Protein AF-A0A931KLG7-F1 (afdb_monomer)

Secondary structure (DSSP, 8-state):
---SS-GGGSGGG---SSPPTT--EEE-TTSTTSEEEETTS-EEEPPEEE--TTSSS-EEEPPEEPPEEEEEEE-TTTSSEEEEEEE-EEETTEEE--BHHHHHIIIIIHHHH----TT-EEEETTS-TT---GGGEEEE-HHHHHHHHHHTT----HHHHS-HHHHHHHHHHHHHHHT--EEEE-TTS-EEEEESSHHHHHHHH---HHHHHHHHTTSSS-BTTBEEEETT-----------------------

Sequence (255 aa):
MKYPIKTEKIPCFNKSLKNLKGEKWREISGTEGYFLISNYGRVKAVSRYIERSNAQVGFWSKEKILSQYCSKNRNRYKKDYTFGMVVTYQFNKKKFRPMVRRLVYKEFIQPVTKERMSGKIVYNINGDGLDNYTSNLALTTKSELRKIELENDRYIPPAFKVDPAKNRKHLLKMNRKKRRKVKQYRLDGKLIKQFPSLIAASLKTGISPGNISACAYRILHQTKGFVWRFESDSYKGRINDRRRTRHNDPSQKVA

Structure (mmCIF, N/CA/C/O backbone):
data_AF-A0A931KLG7-F1
#
_entry.id   AF-A0A931KLG7-F1
#
loop_
_atom_site.group_PDB
_atom_site.id
_atom_site.type_symbol
_atom_site.label_atom_id
_atom_site.label_alt_id
_atom_site.label_comp_id
_atom_site.label_asym_id
_atom_site.label_entity_id
_atom_site.label_seq_id
_atom_site.pdbx_PDB_ins_code
_atom_site.Cartn_x
_atom_site.Cartn_y
_atom_site.Cartn_z
_atom_site.occupancy
_atom_site.B_iso_or_equiv
_atom_site.auth_seq_id
_atom_site.auth_comp_id
_atom_site.auth_asym_id
_atom_site.auth_atom_id
_atom_site.pdbx_PDB_model_num
ATOM 1 N N . MET A 1 1 ? -13.032 17.440 -4.929 1.00 38.72 1 MET A N 1
ATOM 2 C CA . MET A 1 1 ? -14.092 16.460 -5.254 1.00 38.72 1 MET A CA 1
ATOM 3 C C . MET A 1 1 ? -14.053 15.304 -4.269 1.00 38.72 1 MET A C 1
ATOM 5 O O . MET A 1 1 ? -13.034 14.623 -4.183 1.00 38.72 1 MET A O 1
ATOM 9 N N . LYS A 1 2 ? -15.121 15.172 -3.473 1.00 40.59 2 LYS A N 1
ATOM 10 C CA . LYS A 1 2 ? -15.352 14.074 -2.525 1.00 40.59 2 LYS A CA 1
ATOM 11 C C . LYS A 1 2 ? -15.678 12.791 -3.301 1.00 40.59 2 LYS A C 1
ATOM 13 O O . LYS A 1 2 ? -16.184 12.855 -4.416 1.00 40.59 2 LYS A O 1
ATOM 18 N N . TYR A 1 3 ? -15.348 11.648 -2.712 1.00 48.59 3 TYR A N 1
ATOM 19 C CA . TYR A 1 3 ? -15.766 10.329 -3.183 1.00 48.59 3 TYR A CA 1
ATOM 20 C C . TYR A 1 3 ? -17.301 10.294 -3.337 1.00 48.59 3 TYR A C 1
ATOM 22 O O . TYR A 1 3 ? -17.976 10.770 -2.423 1.00 48.59 3 TYR A O 1
ATOM 30 N N . PRO A 1 4 ? -17.869 9.763 -4.431 1.00 48.00 4 PRO A N 1
ATOM 31 C CA . PRO A 1 4 ? -19.305 9.854 -4.718 1.00 48.00 4 PRO A CA 1
ATOM 32 C C . PRO A 1 4 ? -20.183 8.862 -3.924 1.00 48.00 4 PRO A C 1
ATOM 34 O O . PRO A 1 4 ? -21.298 8.570 -4.338 1.00 48.00 4 PRO A O 1
ATOM 37 N N . ILE A 1 5 ? -19.723 8.343 -2.778 1.00 52.44 5 ILE A N 1
ATOM 38 C CA . ILE A 1 5 ? -20.532 7.463 -1.916 1.00 52.44 5 ILE A CA 1
ATOM 39 C C . ILE A 1 5 ? -20.983 8.235 -0.680 1.00 52.44 5 ILE A C 1
ATOM 41 O O . ILE A 1 5 ? -20.179 8.910 -0.033 1.00 52.44 5 ILE A O 1
ATOM 45 N N . LYS A 1 6 ? -22.275 8.101 -0.343 1.00 53.28 6 LYS A N 1
ATOM 46 C CA . LYS A 1 6 ? -22.860 8.581 0.914 1.00 53.28 6 LYS A CA 1
ATOM 47 C C . LYS A 1 6 ? -22.022 8.052 2.081 1.00 53.28 6 LYS A C 1
ATOM 49 O O . LYS A 1 6 ? -22.052 6.862 2.393 1.00 53.28 6 LYS A O 1
ATOM 54 N N . THR A 1 7 ? -21.270 8.943 2.723 1.00 57.72 7 THR A N 1
ATOM 55 C CA . THR A 1 7 ? -20.355 8.645 3.839 1.00 57.72 7 THR A CA 1
ATOM 56 C C . THR A 1 7 ? -21.044 7.943 5.011 1.00 57.72 7 THR A C 1
ATOM 58 O O . THR A 1 7 ? -20.385 7.289 5.808 1.00 57.72 7 THR A O 1
ATOM 61 N N . GLU A 1 8 ? -22.369 8.034 5.090 1.00 58.84 8 GLU A N 1
ATOM 62 C CA . GLU A 1 8 ? -23.217 7.416 6.111 1.00 58.84 8 GLU A CA 1
ATOM 63 C C . GLU A 1 8 ? -23.157 5.882 6.129 1.00 58.84 8 GLU A C 1
ATOM 65 O O . GLU A 1 8 ? -23.340 5.287 7.187 1.00 58.84 8 GLU A O 1
ATOM 70 N N . LYS A 1 9 ? -22.861 5.223 4.997 1.00 77.56 9 LYS A N 1
ATOM 71 C CA . LYS A 1 9 ? -22.832 3.749 4.930 1.00 77.56 9 LYS A CA 1
ATOM 72 C C . LYS A 1 9 ? -21.494 3.122 5.322 1.00 77.56 9 LYS A C 1
ATOM 74 O O . LYS A 1 9 ? -21.448 1.921 5.573 1.00 77.56 9 LYS A O 1
ATOM 79 N N . ILE A 1 10 ? -20.407 3.895 5.367 1.00 86.44 10 ILE A N 1
ATOM 80 C CA . ILE A 1 10 ? -19.073 3.347 5.639 1.00 86.44 10 ILE A CA 1
ATOM 81 C C . ILE A 1 10 ? -18.787 3.492 7.144 1.00 86.44 10 ILE A C 1
ATOM 83 O O . ILE A 1 10 ? -18.631 4.622 7.623 1.00 86.44 10 ILE A O 1
ATOM 87 N N . PRO A 1 11 ? -18.661 2.382 7.902 1.00 91.00 11 PRO A N 1
ATOM 88 C CA . PRO A 1 11 ? -18.600 2.405 9.368 1.00 91.00 11 PRO A CA 1
ATOM 89 C C . PRO A 1 11 ? -17.545 3.347 9.948 1.00 91.00 11 PRO A C 1
ATOM 91 O O . PRO A 1 11 ? -17.756 3.971 10.986 1.00 91.00 11 PRO A O 1
ATOM 94 N N . CYS A 1 12 ? -16.407 3.499 9.270 1.00 88.06 12 CYS A N 1
ATOM 95 C CA . CYS A 1 12 ? -15.304 4.332 9.737 1.00 88.06 12 CYS A CA 1
ATOM 96 C C . CYS A 1 12 ? -15.610 5.827 9.858 1.00 88.06 12 CYS A C 1
ATOM 98 O O . CYS A 1 12 ? -14.881 6.542 10.558 1.00 88.06 12 CYS A O 1
ATOM 100 N N . PHE A 1 13 ? -16.644 6.322 9.177 1.00 90.81 13 PHE A N 1
ATOM 101 C CA . PHE A 1 13 ? -17.064 7.714 9.309 1.00 90.81 13 PHE A CA 1
ATOM 102 C C . PHE A 1 13 ? -17.946 7.945 10.538 1.00 90.81 13 PHE A C 1
ATOM 104 O O . PHE A 1 13 ? -17.971 9.064 11.044 1.00 90.81 13 PHE A O 1
ATOM 111 N N . ASN A 1 14 ? -18.561 6.900 11.102 1.00 92.94 14 ASN A N 1
ATOM 112 C CA . ASN A 1 14 ? -19.263 6.994 12.377 1.00 92.94 14 ASN A CA 1
ATOM 113 C C . ASN A 1 14 ? -18.259 7.142 13.539 1.00 92.94 14 ASN A C 1
ATOM 115 O O . ASN A 1 14 ? -17.486 6.224 13.841 1.00 92.94 14 ASN A O 1
ATOM 119 N N . LYS A 1 15 ? -18.278 8.303 14.208 1.00 94.38 15 LYS A N 1
ATOM 120 C CA . LYS A 1 15 ? -17.391 8.635 15.340 1.00 94.38 15 LYS A CA 1
ATOM 121 C C . LYS A 1 15 ? -17.970 8.338 16.725 1.00 94.38 15 LYS A C 1
ATOM 123 O O . LYS A 1 15 ? -17.260 8.534 17.707 1.00 94.38 15 LYS A O 1
ATOM 128 N N . SER A 1 16 ? -19.202 7.836 16.813 1.00 95.25 16 SER A N 1
ATOM 129 C CA . SER A 1 16 ? -19.828 7.457 18.085 1.00 95.25 16 SER A CA 1
ATOM 130 C C . SER A 1 16 ? -19.054 6.338 18.777 1.00 95.25 16 SER A C 1
ATOM 132 O O . SER A 1 16 ? -18.644 5.384 18.131 1.00 95.25 16 SER A O 1
ATOM 134 N N . LEU A 1 17 ? -18.883 6.390 20.095 1.00 96.00 17 LEU A N 1
ATOM 135 C CA . LEU A 1 17 ? -18.279 5.273 20.834 1.00 96.00 17 LEU A CA 1
ATOM 136 C C . LEU A 1 17 ? -19.211 4.056 20.945 1.00 96.00 17 LEU A C 1
ATOM 138 O O . LEU A 1 17 ? -18.743 2.964 21.268 1.00 96.00 17 LEU A O 1
ATOM 142 N N . LYS A 1 18 ? -20.505 4.222 20.635 1.00 96.31 18 LYS A N 1
ATOM 143 C CA . LYS A 1 18 ? -21.478 3.129 20.627 1.00 96.31 18 LYS A CA 1
ATOM 144 C C . LYS A 1 18 ? -21.098 2.095 19.563 1.00 96.31 18 LYS A C 1
ATOM 146 O O . LYS A 1 18 ? -20.809 2.440 18.411 1.00 96.31 18 LYS A O 1
ATOM 151 N N . ASN A 1 19 ? -21.121 0.826 19.959 1.00 95.06 19 ASN A N 1
ATOM 152 C CA . ASN A 1 19 ? -20.906 -0.288 19.043 1.00 95.06 19 ASN A CA 1
ATOM 153 C C . ASN A 1 19 ? -22.062 -0.380 18.044 1.00 95.06 19 ASN A C 1
ATOM 155 O O . ASN A 1 19 ? -23.232 -0.219 18.407 1.00 95.06 19 ASN A O 1
ATOM 159 N N . LEU A 1 20 ? -21.730 -0.663 16.788 1.00 95.00 20 LEU A N 1
ATOM 160 C CA . LEU A 1 20 ? -22.724 -1.041 15.788 1.00 95.00 20 LEU A CA 1
ATOM 161 C C . LEU A 1 20 ? -23.219 -2.470 16.070 1.00 95.00 20 LEU A C 1
ATOM 163 O O . LEU A 1 20 ? -22.517 -3.278 16.681 1.00 95.00 20 LEU A O 1
ATOM 167 N N . LYS A 1 21 ? -24.438 -2.805 15.631 1.00 95.81 21 LYS A N 1
ATOM 168 C CA . LYS A 1 21 ? -24.985 -4.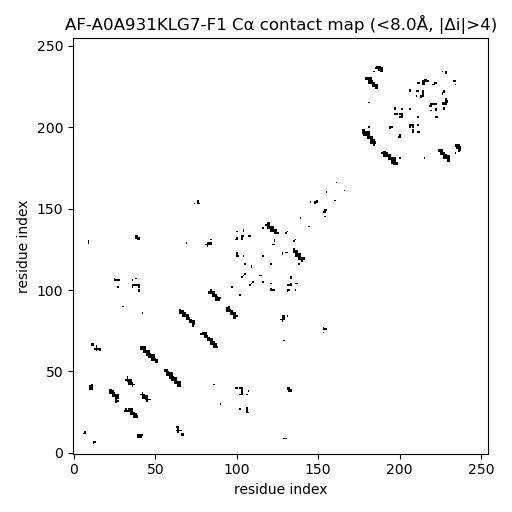161 15.800 1.00 95.81 21 LYS A CA 1
ATOM 169 C C . LYS A 1 21 ? -24.062 -5.171 15.105 1.00 95.81 21 LYS A C 1
ATOM 171 O O . LYS A 1 21 ? -23.815 -5.038 13.914 1.00 95.81 21 LYS A O 1
ATOM 176 N N . GLY A 1 22 ? -23.558 -6.160 15.848 1.00 95.69 22 GLY A N 1
ATOM 177 C CA . GLY A 1 22 ? -22.628 -7.176 15.331 1.00 95.69 22 GLY A CA 1
ATOM 178 C C . GLY A 1 22 ? -21.160 -6.734 15.226 1.00 95.69 22 GLY A C 1
ATOM 179 O O . GLY A 1 22 ? -20.321 -7.519 14.774 1.00 95.69 22 GLY A O 1
ATOM 180 N N . GLU A 1 23 ? -20.828 -5.513 15.655 1.00 97.25 23 GLU A N 1
ATOM 181 C CA . GLU A 1 23 ? -19.452 -5.024 15.686 1.00 97.25 23 GLU A CA 1
ATOM 182 C C . GLU A 1 23 ? -18.656 -5.682 16.818 1.00 97.25 23 GLU A C 1
ATOM 184 O O . GLU A 1 23 ? -19.069 -5.700 17.978 1.00 97.25 23 GLU A O 1
ATOM 189 N N . LYS A 1 24 ? -17.480 -6.201 16.472 1.00 98.06 24 LYS A N 1
ATOM 190 C CA . LYS A 1 24 ? -16.521 -6.827 17.383 1.00 98.06 24 LYS A CA 1
ATOM 191 C C . LYS A 1 24 ? -15.190 -6.101 17.275 1.00 98.06 24 LYS A C 1
ATOM 193 O O . LYS A 1 24 ? -14.769 -5.758 16.172 1.00 98.06 24 LYS A O 1
ATOM 198 N N . TRP A 1 25 ? -14.517 -5.917 18.405 1.00 98.44 25 TRP A N 1
ATOM 199 C CA . TRP A 1 25 ? -13.235 -5.218 18.504 1.00 98.44 25 TRP A CA 1
ATOM 200 C C . TRP A 1 25 ? -12.103 -6.188 18.834 1.00 98.44 25 TRP A C 1
ATOM 202 O O . TRP A 1 25 ? -12.295 -7.135 19.594 1.00 98.44 25 TRP A O 1
ATOM 212 N N . ARG A 1 26 ? -10.923 -5.938 18.265 1.00 98.38 26 ARG A N 1
ATOM 213 C CA . ARG A 1 26 ? -9.667 -6.623 18.592 1.00 98.38 26 ARG A CA 1
ATOM 214 C C . ARG A 1 26 ? -8.544 -5.612 18.734 1.00 98.38 26 ARG A C 1
ATOM 216 O O . ARG A 1 26 ? -8.588 -4.550 18.115 1.00 98.38 26 ARG A O 1
ATOM 223 N N . GLU A 1 27 ? -7.543 -5.949 19.533 1.00 98.19 27 GLU A N 1
ATOM 224 C CA . GLU A 1 27 ? -6.318 -5.163 19.620 1.00 98.19 27 GLU A CA 1
ATOM 225 C C . GLU A 1 27 ? -5.590 -5.137 18.273 1.00 98.19 27 GLU A C 1
ATOM 227 O O . GLU A 1 27 ? -5.517 -6.141 17.567 1.00 98.19 27 GLU A O 1
ATOM 232 N N . ILE A 1 28 ? -5.042 -3.977 17.911 1.00 98.31 28 ILE A N 1
ATOM 233 C CA . ILE A 1 28 ? -4.056 -3.891 16.839 1.00 98.31 28 ILE A CA 1
ATOM 234 C C . ILE A 1 28 ? -2.727 -4.396 17.400 1.00 98.31 28 ILE A C 1
ATOM 236 O O . ILE A 1 28 ? -2.097 -3.730 18.223 1.00 98.31 28 ILE A O 1
ATOM 240 N N . SER A 1 29 ? -2.289 -5.558 16.922 1.00 96.50 29 SER A N 1
ATOM 241 C CA . SER A 1 29 ? -1.096 -6.243 17.419 1.00 96.50 29 SER A CA 1
ATOM 242 C C . SER A 1 29 ? 0.136 -5.326 17.451 1.00 96.50 29 SER A C 1
ATOM 244 O O . SER A 1 29 ? 0.502 -4.734 16.426 1.00 96.50 29 SER A O 1
ATOM 246 N N . GLY A 1 30 ? 0.817 -5.283 18.600 1.00 95.25 30 GLY A N 1
ATOM 247 C CA . GLY A 1 30 ? 2.012 -4.463 18.824 1.00 95.25 30 GLY A CA 1
ATOM 248 C C . GLY A 1 30 ? 1.705 -3.025 19.243 1.00 95.25 30 GLY A C 1
ATOM 249 O O . GLY A 1 30 ? 2.503 -2.134 18.955 1.00 95.25 30 GLY A O 1
ATOM 250 N N . THR A 1 31 ? 0.538 -2.791 19.855 1.00 95.81 31 THR A N 1
ATOM 251 C CA . THR A 1 31 ? 0.148 -1.475 20.381 1.00 95.81 31 THR A CA 1
ATOM 252 C C . THR A 1 31 ? -0.224 -1.467 21.863 1.00 95.81 31 THR A C 1
ATOM 254 O O . THR A 1 31 ? -0.747 -0.458 22.330 1.00 95.81 31 THR A O 1
ATOM 257 N N . GLU A 1 32 ? 0.055 -2.554 22.591 1.00 94.94 32 GLU A N 1
ATOM 258 C CA . GLU A 1 32 ? -0.152 -2.667 24.047 1.00 94.94 32 GLU A CA 1
ATOM 259 C C . GLU A 1 32 ? -1.597 -2.332 24.466 1.00 94.94 32 GLU A C 1
ATOM 261 O O . GLU A 1 32 ? -1.847 -1.659 25.460 1.00 94.94 32 GLU A O 1
ATOM 266 N N . GLY A 1 33 ? -2.576 -2.733 23.653 1.00 95.38 33 GLY A N 1
ATOM 267 C CA . GLY A 1 33 ? -3.998 -2.479 23.900 1.00 95.38 33 GLY A CA 1
ATOM 268 C C . GLY A 1 33 ? -4.473 -1.049 23.609 1.00 95.38 33 GLY A C 1
ATOM 269 O O . GLY A 1 33 ? -5.676 -0.784 23.638 1.00 95.38 33 GLY A O 1
ATOM 270 N N . TYR A 1 34 ? -3.584 -0.109 23.269 1.00 96.75 34 TYR A N 1
ATOM 271 C CA . TYR A 1 34 ? -3.960 1.300 23.101 1.00 96.75 34 TYR A CA 1
ATOM 272 C C . TYR A 1 34 ? -4.768 1.601 21.842 1.00 96.75 34 TYR A C 1
ATOM 274 O O . TYR A 1 34 ? -5.442 2.638 21.773 1.00 96.75 34 TYR A O 1
ATOM 282 N N . PHE A 1 35 ? -4.700 0.727 20.839 1.00 98.31 35 PHE A N 1
ATOM 283 C CA . PHE A 1 35 ? -5.473 0.867 19.616 1.00 98.31 35 PHE A CA 1
ATOM 284 C C . PHE A 1 35 ? -6.205 -0.427 19.282 1.00 98.31 35 PHE A C 1
ATOM 286 O O . PHE A 1 35 ? -5.607 -1.497 19.206 1.00 98.31 35 PHE A O 1
ATOM 293 N N . LEU A 1 36 ? -7.506 -0.308 19.022 1.00 98.56 36 LEU A N 1
ATOM 294 C CA . LEU A 1 36 ? -8.363 -1.419 18.624 1.00 98.56 36 LEU A CA 1
ATOM 295 C C . LEU A 1 36 ? -8.848 -1.222 17.184 1.00 98.56 36 LEU A C 1
ATOM 297 O O . LEU A 1 36 ? -9.080 -0.094 16.741 1.00 98.56 36 LEU A O 1
ATOM 301 N N . ILE A 1 37 ? -9.041 -2.319 16.462 1.00 98.69 37 ILE A N 1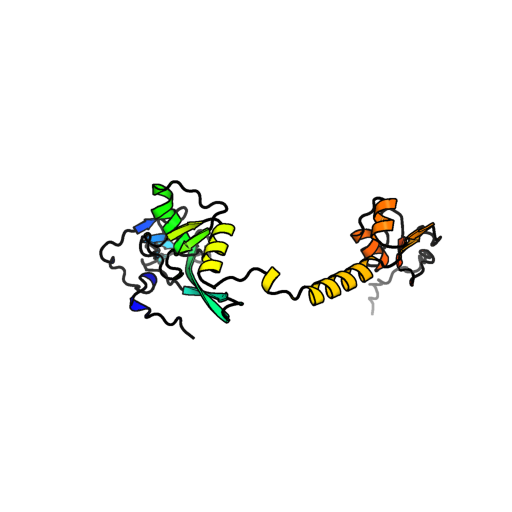
ATOM 302 C CA . ILE A 1 37 ? -9.668 -2.379 15.140 1.00 98.69 37 ILE A CA 1
ATOM 303 C C . ILE A 1 37 ? -10.950 -3.207 15.242 1.00 98.69 37 ILE A C 1
ATOM 305 O O . ILE A 1 37 ? -10.968 -4.254 15.892 1.00 98.69 37 ILE A O 1
ATOM 309 N N . SER A 1 38 ? -12.030 -2.749 14.613 1.00 98.50 38 SER A N 1
ATOM 310 C CA . SER A 1 38 ? -13.270 -3.516 14.525 1.00 98.50 38 SER A CA 1
ATOM 311 C C . SER A 1 38 ? -13.338 -4.367 13.261 1.00 98.50 38 SER A C 1
ATOM 313 O O . SER A 1 38 ? -12.720 -4.038 12.244 1.00 98.50 38 SER A O 1
ATOM 315 N N . ASN A 1 39 ? -14.138 -5.436 13.281 1.00 97.88 39 ASN A N 1
ATOM 316 C CA . ASN A 1 39 ? -14.419 -6.260 12.095 1.00 97.88 39 ASN A CA 1
ATOM 317 C C . ASN A 1 39 ? -15.098 -5.473 10.954 1.00 97.88 39 ASN A C 1
ATOM 319 O O . ASN A 1 39 ? -15.204 -5.974 9.836 1.00 97.88 39 ASN A O 1
ATOM 323 N N . TYR A 1 40 ? -15.559 -4.251 11.228 1.00 97.06 40 TYR A N 1
ATOM 324 C CA . TYR A 1 40 ? -16.167 -3.329 10.265 1.00 97.06 40 TYR A CA 1
ATOM 325 C C . TYR A 1 40 ? -15.185 -2.246 9.782 1.00 97.06 40 TYR A C 1
ATOM 327 O O . TYR A 1 40 ? -15.553 -1.348 9.024 1.00 97.06 40 TYR A O 1
ATOM 335 N N . GLY A 1 41 ? -13.924 -2.296 10.224 1.00 97.31 41 GLY A N 1
ATOM 336 C CA . GLY A 1 41 ? -12.888 -1.361 9.798 1.00 97.31 41 GLY A CA 1
ATOM 337 C C . GLY A 1 41 ? -12.904 -0.014 10.524 1.00 97.31 41 GLY A C 1
ATOM 338 O O . GLY A 1 41 ? -12.356 0.962 10.000 1.00 97.31 41 GLY A O 1
ATOM 339 N N . ARG A 1 42 ? -13.514 0.075 11.713 1.00 97.88 42 ARG A N 1
ATOM 340 C CA . ARG A 1 42 ? -13.390 1.243 12.600 1.00 97.88 42 ARG A CA 1
ATOM 341 C C . ARG A 1 42 ? -12.153 1.081 13.471 1.00 97.88 42 ARG A C 1
ATOM 343 O O . ARG A 1 42 ? -11.896 -0.003 13.978 1.00 97.88 42 ARG A O 1
ATOM 350 N N . VAL A 1 43 ? -11.389 2.152 13.659 1.00 98.44 43 VAL A N 1
ATOM 351 C CA . VAL A 1 43 ? -10.214 2.157 14.539 1.00 98.44 43 VAL A CA 1
ATOM 352 C C . VAL A 1 43 ? -10.486 3.036 15.746 1.00 98.44 43 VAL A C 1
ATOM 354 O O . VAL A 1 43 ? -10.902 4.185 15.607 1.00 98.44 43 VAL A O 1
ATOM 357 N N . LYS A 1 44 ? -10.219 2.507 16.932 1.00 98.38 44 LYS A N 1
ATOM 358 C CA . LYS A 1 44 ? -10.455 3.151 18.220 1.00 98.38 44 LYS A CA 1
ATOM 359 C C . LYS A 1 44 ? -9.125 3.362 18.930 1.00 98.38 44 LYS A C 1
ATOM 361 O O . LYS A 1 44 ? -8.298 2.459 18.967 1.00 98.38 44 LYS A O 1
ATOM 366 N N . ALA A 1 45 ? -8.923 4.553 19.477 1.00 97.94 45 ALA A N 1
ATOM 367 C CA . ALA A 1 45 ? -7.883 4.814 20.460 1.00 97.94 45 ALA A CA 1
ATOM 368 C C . ALA A 1 45 ? -8.507 4.716 21.848 1.00 97.94 45 ALA A C 1
ATOM 370 O O . ALA A 1 45 ? -9.468 5.435 22.129 1.00 97.94 45 ALA A O 1
ATOM 371 N N . VAL A 1 46 ? -7.959 3.841 22.684 1.00 97.44 46 VAL A N 1
ATOM 372 C CA . VAL A 1 46 ? -8.389 3.662 24.073 1.00 97.44 46 VAL A CA 1
ATOM 373 C C . VAL A 1 46 ? -7.818 4.793 24.931 1.00 97.44 46 VAL A C 1
ATOM 375 O O . VAL A 1 46 ? -6.780 5.382 24.591 1.00 97.44 46 VAL A O 1
ATOM 378 N N . SER A 1 47 ? -8.527 5.116 26.016 1.00 96.12 47 SER A N 1
ATOM 379 C CA . SER A 1 47 ? -8.030 6.029 27.044 1.00 96.12 47 SER A CA 1
ATOM 380 C C . SER A 1 47 ? -6.686 5.537 27.573 1.00 96.12 47 SER A C 1
ATOM 382 O O . SER A 1 47 ? -6.530 4.359 27.882 1.00 96.12 47 SER A O 1
ATOM 384 N N . ARG A 1 48 ? -5.704 6.432 27.633 1.00 93.44 48 ARG A N 1
ATOM 385 C CA . ARG A 1 48 ? -4.356 6.115 28.119 1.00 93.44 48 ARG A CA 1
ATOM 386 C C . ARG A 1 48 ? -3.626 7.355 28.582 1.00 93.44 48 ARG A C 1
ATOM 388 O O . ARG A 1 48 ? -3.894 8.449 28.065 1.00 93.44 48 ARG A O 1
ATOM 395 N N . TYR A 1 49 ? -2.667 7.153 29.472 1.00 91.12 49 TYR A N 1
ATOM 396 C CA . TYR A 1 49 ? -1.725 8.181 29.872 1.00 91.12 49 TYR A CA 1
ATOM 397 C C . TYR A 1 49 ? -0.734 8.471 28.739 1.00 91.12 49 TYR A C 1
ATOM 399 O O . TYR A 1 49 ? -0.213 7.562 28.094 1.00 91.12 49 TYR A O 1
ATOM 407 N N . ILE A 1 50 ? -0.515 9.751 28.455 1.00 88.94 50 ILE A N 1
ATOM 408 C CA . ILE A 1 50 ? 0.442 10.222 27.457 1.00 88.94 50 ILE A CA 1
ATOM 409 C C . ILE A 1 50 ? 1.450 11.116 28.161 1.00 88.94 50 ILE A C 1
ATOM 411 O O . ILE A 1 50 ? 1.119 12.226 28.586 1.00 88.94 50 ILE A O 1
ATOM 415 N N . GLU A 1 51 ? 2.687 10.640 28.225 1.00 87.75 51 GLU A N 1
ATOM 416 C CA . GLU A 1 51 ? 3.831 11.423 28.674 1.00 87.75 51 GLU A CA 1
ATOM 417 C C . GLU A 1 51 ? 4.124 12.570 27.702 1.00 87.75 51 GLU A C 1
ATOM 419 O O . GLU A 1 51 ? 4.015 12.439 26.476 1.00 87.75 51 GLU A O 1
ATOM 424 N N . ARG A 1 52 ? 4.526 13.714 28.252 1.00 84.19 52 ARG A N 1
ATOM 425 C CA . ARG A 1 52 ? 4.987 14.870 27.484 1.00 84.19 52 ARG A CA 1
ATOM 426 C C . ARG A 1 52 ? 6.480 15.018 27.716 1.00 84.19 52 ARG A C 1
ATOM 428 O O . ARG A 1 52 ? 6.911 15.089 28.855 1.00 84.19 52 ARG A O 1
ATOM 435 N N . SER A 1 53 ? 7.260 15.126 26.643 1.00 81.88 53 SER A N 1
ATOM 436 C CA . SER A 1 53 ? 8.720 15.273 26.749 1.00 81.88 53 SER A CA 1
ATOM 437 C C . SER A 1 53 ? 9.157 16.548 27.474 1.00 81.88 53 SER A C 1
ATOM 439 O O . SER A 1 53 ? 10.268 16.599 27.981 1.00 81.88 53 SER A O 1
ATOM 441 N N . ASN A 1 54 ? 8.294 17.567 27.504 1.00 83.50 54 ASN A N 1
ATOM 442 C CA . ASN A 1 54 ? 8.613 18.905 28.001 1.00 83.50 54 ASN A CA 1
ATOM 443 C C . ASN A 1 54 ? 7.705 19.322 29.174 1.00 83.50 54 ASN A C 1
ATOM 445 O O . ASN A 1 54 ? 7.528 20.514 29.404 1.00 83.50 54 ASN A O 1
ATOM 449 N N . ALA A 1 55 ? 7.053 18.379 29.863 1.00 84.69 55 ALA A N 1
ATOM 450 C CA . ALA A 1 55 ? 6.220 18.697 31.022 1.00 84.69 55 ALA A CA 1
ATOM 451 C C . ALA A 1 55 ? 6.461 17.701 32.157 1.00 84.69 55 ALA A C 1
ATOM 453 O O . ALA A 1 55 ? 6.695 16.522 31.910 1.00 84.69 55 ALA A O 1
ATOM 454 N N . GLN A 1 56 ? 6.350 18.188 33.394 1.00 85.44 56 GLN A N 1
ATOM 455 C CA . GLN A 1 56 ? 6.546 17.395 34.610 1.00 85.44 56 GLN A CA 1
ATOM 456 C C . GLN A 1 56 ? 5.494 16.288 34.772 1.00 85.44 56 GLN A C 1
ATOM 458 O O . GLN A 1 56 ? 5.755 15.271 35.405 1.00 85.44 56 GLN A O 1
ATOM 463 N N . VAL A 1 57 ? 4.315 16.472 34.169 1.00 89.00 57 VAL A N 1
ATOM 464 C CA . VAL A 1 57 ? 3.235 15.486 34.146 1.00 89.00 57 VAL A CA 1
ATOM 465 C C . VAL A 1 57 ? 2.680 15.313 32.730 1.00 89.00 57 VAL A C 1
ATOM 467 O O . VAL A 1 57 ? 2.565 16.260 31.945 1.00 89.00 57 VAL A O 1
ATOM 470 N N . GLY A 1 58 ? 2.332 14.074 32.398 1.00 90.88 58 GLY A N 1
ATOM 471 C CA . GLY A 1 58 ? 1.523 13.716 31.239 1.00 90.88 58 GLY A CA 1
ATOM 472 C C . GLY A 1 58 ? 0.029 13.978 31.454 1.00 90.88 58 GLY A C 1
ATOM 473 O O . GLY A 1 58 ? -0.388 14.636 32.404 1.00 90.88 58 GLY A O 1
ATOM 474 N N . PHE A 1 59 ? -0.803 13.464 30.551 1.00 92.06 59 PHE A N 1
ATOM 475 C CA . PHE A 1 59 ? -2.261 13.585 30.648 1.00 92.06 59 PHE A CA 1
ATOM 476 C C . PHE A 1 59 ? -2.968 12.313 30.186 1.00 92.06 59 PHE A C 1
ATOM 478 O O . PHE A 1 59 ? -2.470 11.589 29.323 1.00 92.06 59 PHE A O 1
ATOM 485 N N . TRP A 1 60 ? -4.170 12.074 30.707 1.00 94.25 60 TRP A N 1
ATOM 486 C CA . TRP A 1 60 ? -5.049 11.018 30.215 1.00 94.25 60 TRP A CA 1
ATOM 487 C C . TRP A 1 60 ? -5.768 11.472 28.947 1.00 94.25 60 TRP A C 1
ATOM 489 O O . TRP A 1 60 ? -6.503 12.461 28.925 1.00 94.25 60 TRP A O 1
ATOM 499 N N . SER A 1 61 ? -5.542 10.748 27.858 1.00 94.56 61 SER A N 1
ATOM 500 C CA . SER A 1 61 ? -6.292 10.940 26.622 1.00 94.56 61 SER A CA 1
ATOM 501 C C . SER A 1 61 ? -7.668 10.290 26.721 1.00 94.56 61 SER A C 1
ATOM 503 O O . SER A 1 61 ? -7.802 9.217 27.291 1.00 94.56 61 SER A O 1
ATOM 505 N N . LYS A 1 62 ? -8.694 10.921 26.142 1.00 95.94 62 LYS A N 1
ATOM 506 C CA . LYS A 1 62 ? -10.039 10.335 26.071 1.00 95.94 62 LYS A CA 1
ATOM 507 C C . LYS A 1 62 ? -10.111 9.263 24.985 1.00 95.94 62 LYS A C 1
ATOM 509 O O . LYS A 1 62 ? -9.506 9.414 23.917 1.00 95.94 62 LYS A O 1
ATOM 514 N N . GLU A 1 63 ? -10.908 8.228 25.242 1.00 97.44 63 GLU A N 1
ATOM 515 C CA . GLU A 1 63 ? -11.262 7.231 24.234 1.00 97.44 63 GLU A CA 1
ATOM 516 C C . GLU A 1 63 ? -11.958 7.902 23.043 1.00 97.44 63 GLU A C 1
ATOM 518 O O . GLU A 1 63 ? -12.798 8.790 23.209 1.00 97.44 63 GLU A O 1
ATOM 523 N N . LYS A 1 64 ? -11.596 7.499 21.821 1.00 97.44 64 LYS A N 1
ATOM 524 C CA . LYS A 1 64 ? -12.224 8.016 20.599 1.00 9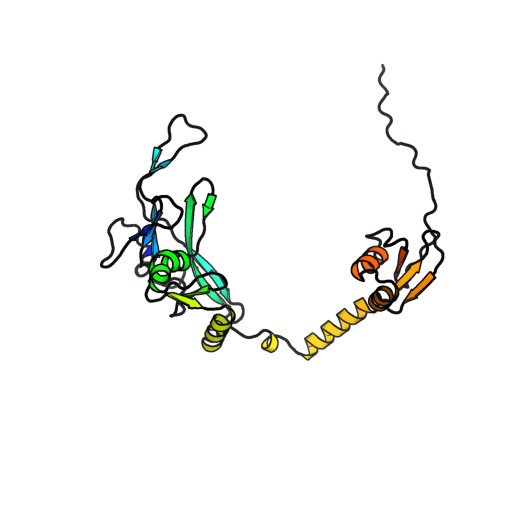7.44 64 LYS A CA 1
ATOM 525 C C . LYS A 1 64 ? -12.064 7.084 19.412 1.00 97.44 64 LYS A C 1
ATOM 527 O O . LYS A 1 64 ? -11.058 6.390 19.267 1.00 97.44 64 LYS A O 1
ATOM 532 N N . ILE A 1 65 ? -13.007 7.169 18.482 1.00 98.19 65 ILE A N 1
ATOM 533 C CA . ILE A 1 65 ? -12.860 6.589 17.147 1.00 98.19 65 ILE A CA 1
ATOM 534 C C . ILE A 1 65 ? -11.963 7.502 16.316 1.00 98.19 65 ILE A C 1
ATOM 536 O O . ILE A 1 65 ? -12.248 8.688 16.138 1.00 98.19 65 ILE A O 1
ATOM 540 N N . LEU A 1 66 ? -10.863 6.962 15.804 1.00 97.75 66 LEU A N 1
ATOM 541 C CA . LEU A 1 66 ? -9.895 7.727 15.033 1.00 97.75 66 LEU A CA 1
ATOM 542 C C . LEU A 1 66 ? -10.464 8.166 13.687 1.00 97.75 66 LEU A C 1
ATOM 544 O O . LEU A 1 66 ? -11.255 7.472 13.042 1.00 97.75 66 LEU A O 1
ATOM 548 N N . SER A 1 67 ? -10.028 9.337 13.230 1.00 96.19 67 SER A N 1
ATOM 549 C CA . SER A 1 67 ? -10.282 9.785 11.865 1.00 96.19 67 SER A CA 1
ATOM 550 C C . SER A 1 67 ? -9.554 8.890 10.867 1.00 96.19 67 SER A C 1
ATOM 552 O O . SER A 1 67 ? -8.367 8.595 11.007 1.00 96.19 67 SER A O 1
ATOM 554 N N . GLN A 1 68 ? -10.295 8.468 9.848 1.00 95.81 68 GLN A N 1
ATOM 555 C CA . GLN A 1 68 ? -9.819 7.657 8.738 1.00 95.81 68 GLN A CA 1
ATOM 556 C C . GLN A 1 68 ? -10.112 8.428 7.458 1.00 95.81 68 GLN A C 1
ATOM 558 O O . GLN A 1 68 ? -11.090 9.176 7.400 1.00 95.81 68 GLN A O 1
ATOM 563 N N . TYR A 1 69 ? -9.247 8.293 6.462 1.00 92.94 69 TYR A N 1
ATOM 564 C CA . TYR A 1 69 ? -9.358 9.040 5.217 1.00 92.94 69 TYR A CA 1
ATOM 565 C C . TYR A 1 69 ? -9.228 8.126 4.007 1.00 92.94 69 TYR A C 1
ATOM 567 O O . TYR A 1 69 ? -8.527 7.112 4.026 1.00 92.94 69 TYR A O 1
ATOM 575 N N . CYS A 1 70 ? -9.891 8.529 2.927 1.00 92.69 70 CYS A N 1
ATOM 576 C CA . CYS A 1 70 ? -9.810 7.851 1.646 1.00 92.69 70 CYS A CA 1
ATOM 577 C C . CYS A 1 70 ? -8.515 8.257 0.939 1.00 92.69 70 CYS A C 1
ATOM 579 O O . CYS A 1 70 ? -8.379 9.382 0.453 1.00 92.69 70 CYS A O 1
ATOM 581 N N . SER A 1 71 ? -7.564 7.331 0.854 1.00 93.81 71 SER A N 1
ATOM 582 C CA . SER A 1 71 ? -6.485 7.427 -0.126 1.00 93.81 71 SER A CA 1
ATOM 583 C C . SER A 1 71 ? -7.059 7.246 -1.532 1.00 93.81 71 SER A C 1
ATOM 585 O O . SER A 1 71 ? -7.993 6.467 -1.728 1.00 93.81 71 SER A O 1
ATOM 587 N N . LYS A 1 72 ? -6.516 7.981 -2.504 1.00 92.69 72 LYS A N 1
ATOM 588 C CA . LYS A 1 72 ? -6.904 7.901 -3.916 1.00 92.69 72 LYS A CA 1
ATOM 589 C C . LYS A 1 72 ? -5.678 7.593 -4.762 1.00 92.69 72 LYS A C 1
ATOM 591 O O . LYS A 1 72 ? -4.640 8.232 -4.603 1.00 92.69 72 LYS A O 1
ATOM 596 N N . ASN A 1 73 ? -5.814 6.653 -5.682 1.00 91.56 73 ASN A N 1
ATOM 597 C CA . ASN A 1 73 ? -4.783 6.272 -6.634 1.00 91.56 73 ASN A CA 1
ATOM 598 C C . ASN A 1 73 ? -5.350 6.444 -8.036 1.00 91.56 73 ASN A C 1
ATOM 600 O O . ASN A 1 73 ? -6.408 5.913 -8.356 1.00 91.56 73 ASN A O 1
ATOM 604 N N . ARG A 1 74 ? -4.667 7.223 -8.877 1.00 93.44 74 ARG A N 1
ATOM 605 C CA . ARG A 1 74 ? -5.128 7.468 -10.246 1.00 93.44 74 ARG A CA 1
ATOM 606 C C . ARG A 1 74 ? -4.951 6.205 -11.083 1.00 93.44 74 ARG A C 1
ATOM 608 O O . ARG A 1 74 ? -3.821 5.746 -11.266 1.00 93.44 74 ARG A O 1
ATOM 615 N N . ASN A 1 75 ? -6.035 5.711 -11.665 1.00 91.38 75 ASN A N 1
ATOM 616 C CA . ASN A 1 75 ? -5.962 4.724 -12.726 1.00 91.38 75 ASN A CA 1
ATOM 617 C C . ASN A 1 75 ? -5.720 5.454 -14.054 1.00 91.38 75 ASN A C 1
ATOM 619 O O . ASN A 1 75 ? -6.544 6.229 -14.533 1.00 91.38 75 ASN A O 1
ATOM 623 N N . ARG A 1 76 ? -4.548 5.240 -14.657 1.00 89.25 76 ARG A N 1
ATOM 624 C CA . ARG A 1 76 ? -4.178 5.928 -15.905 1.00 89.25 76 ARG A CA 1
ATOM 625 C C . ARG A 1 76 ? -4.942 5.415 -17.126 1.00 89.25 76 ARG A C 1
ATOM 627 O O . ARG A 1 76 ? -5.034 6.151 -18.098 1.00 89.25 76 ARG A O 1
ATOM 634 N N . TYR A 1 77 ? -5.417 4.172 -17.087 1.00 90.81 77 TYR A N 1
ATOM 635 C CA . TYR A 1 77 ? -6.111 3.538 -18.204 1.00 90.81 77 TYR A CA 1
ATOM 636 C C . TYR A 1 77 ? -7.570 3.995 -18.257 1.00 90.81 77 TYR A C 1
ATOM 638 O O . TYR A 1 77 ? -7.957 4.658 -19.212 1.00 90.81 77 TYR A O 1
ATOM 646 N N . LYS A 1 78 ? -8.326 3.783 -17.175 1.00 90.69 78 LYS A N 1
ATOM 647 C CA . LYS A 1 78 ? -9.725 4.228 -17.066 1.00 90.69 78 LYS A CA 1
ATOM 648 C C . LYS A 1 78 ? -9.889 5.737 -16.848 1.00 90.69 78 LYS A C 1
ATOM 650 O O . LYS A 1 78 ? -11.002 6.244 -16.883 1.00 90.69 78 LYS A O 1
ATOM 655 N N . LYS A 1 79 ? -8.781 6.460 -16.630 1.00 91.69 79 LYS A N 1
ATOM 656 C CA . LYS A 1 79 ? -8.733 7.903 -16.318 1.00 91.69 79 LYS A CA 1
ATOM 657 C C . LYS A 1 79 ? -9.537 8.295 -15.068 1.00 91.69 79 LYS A C 1
ATOM 659 O O . LYS A 1 79 ? -9.837 9.470 -14.882 1.00 91.69 79 LYS A O 1
ATOM 664 N N . ASP A 1 80 ? -9.801 7.340 -14.185 1.00 92.88 80 ASP A N 1
ATOM 665 C CA . ASP A 1 80 ? -10.518 7.514 -12.927 1.00 92.88 80 ASP A CA 1
ATOM 666 C C . ASP A 1 80 ? -9.599 7.218 -11.722 1.00 92.88 80 ASP A C 1
ATOM 668 O O . ASP A 1 80 ? -8.366 7.320 -11.804 1.00 92.88 80 ASP A O 1
ATOM 672 N N . TYR A 1 81 ? -10.193 6.880 -10.576 1.00 91.94 81 TYR A N 1
ATOM 673 C CA . TYR A 1 81 ? -9.478 6.575 -9.343 1.00 91.94 81 TYR A CA 1
ATOM 674 C C . TYR A 1 81 ? -9.875 5.207 -8.789 1.00 91.94 81 TYR A C 1
ATOM 676 O O . TYR A 1 81 ? -11.010 4.757 -8.925 1.00 91.94 81 TYR A O 1
ATOM 684 N N . THR A 1 82 ? -8.917 4.560 -8.135 1.00 91.50 82 THR A N 1
ATOM 685 C CA . THR A 1 82 ? -9.159 3.532 -7.123 1.00 91.50 82 THR A CA 1
ATOM 686 C C . THR A 1 82 ? -8.872 4.131 -5.760 1.00 91.50 82 THR A C 1
ATOM 688 O O . THR A 1 82 ? -8.169 5.142 -5.638 1.00 91.50 82 THR A O 1
ATOM 691 N N . PHE A 1 83 ? -9.415 3.528 -4.714 1.00 92.56 83 PHE A N 1
ATOM 692 C CA . PHE A 1 83 ? -9.355 4.129 -3.396 1.00 92.56 83 PHE A CA 1
ATOM 693 C C . PHE A 1 83 ? -9.046 3.105 -2.326 1.00 92.56 83 PHE A C 1
ATOM 695 O O . PHE A 1 83 ? -9.040 1.903 -2.568 1.00 92.56 83 PHE A O 1
ATOM 702 N N . GLY A 1 84 ? -8.722 3.600 -1.143 1.00 94.44 84 GLY A N 1
ATOM 703 C CA . GLY A 1 84 ? -8.404 2.752 -0.015 1.00 94.44 84 GLY A CA 1
ATOM 704 C C . GLY A 1 84 ? -8.536 3.505 1.286 1.00 94.44 84 GLY A C 1
ATOM 705 O O . GLY A 1 84 ? -8.080 4.646 1.384 1.00 94.44 84 GLY A O 1
ATOM 706 N N . MET A 1 85 ? -9.133 2.873 2.286 1.00 96.00 85 MET A N 1
ATOM 707 C CA . MET A 1 85 ? -9.271 3.486 3.600 1.00 96.00 85 MET A CA 1
ATOM 708 C C . MET A 1 85 ? -7.958 3.399 4.387 1.00 96.00 85 MET A C 1
ATOM 710 O O . MET A 1 85 ? -7.372 2.322 4.522 1.00 96.00 85 MET A O 1
ATOM 714 N N . VAL A 1 86 ? -7.499 4.532 4.920 1.00 97.50 86 VAL A N 1
ATOM 715 C CA . VAL A 1 86 ? -6.259 4.650 5.700 1.00 97.50 86 VAL A CA 1
ATOM 716 C C . VAL A 1 86 ? -6.561 5.262 7.061 1.00 97.50 86 VAL A C 1
ATOM 718 O O . VAL A 1 86 ? -7.323 6.223 7.171 1.00 97.50 86 VAL A O 1
ATOM 721 N N . VAL A 1 87 ? -5.922 4.731 8.103 1.00 98.06 87 VAL A N 1
ATOM 722 C CA . VAL A 1 87 ? -5.892 5.339 9.439 1.00 98.06 87 VAL A CA 1
ATOM 723 C C . VAL A 1 87 ? -4.496 5.881 9.720 1.00 98.06 87 VAL A C 1
ATOM 725 O O . VAL A 1 87 ? -3.505 5.396 9.180 1.00 98.06 87 VAL A O 1
ATOM 728 N N . THR A 1 88 ? -4.393 6.907 10.557 1.00 98.12 88 THR A N 1
ATOM 729 C CA . THR A 1 88 ? -3.109 7.363 11.096 1.00 98.12 88 THR A CA 1
ATOM 730 C C . THR A 1 88 ? -3.163 7.356 12.611 1.00 98.12 88 THR A C 1
ATOM 732 O O . THR A 1 88 ? -4.084 7.917 13.197 1.00 98.12 88 THR A O 1
ATOM 735 N N . TYR A 1 89 ? -2.160 6.750 13.234 1.00 96.44 89 TYR A N 1
ATOM 736 C CA . TYR A 1 89 ? -1.967 6.772 14.679 1.00 96.44 89 TYR A CA 1
ATOM 737 C C . TYR A 1 89 ? -0.476 6.833 15.006 1.00 96.44 89 TYR A C 1
ATOM 739 O O . TYR A 1 89 ? 0.372 6.585 14.147 1.00 96.44 89 TYR A O 1
ATOM 747 N N . GLN A 1 90 ? -0.154 7.218 16.235 1.00 94.56 90 GLN A N 1
ATOM 748 C CA . GLN A 1 90 ? 1.213 7.279 16.734 1.00 94.56 90 GLN A CA 1
ATOM 749 C C . GLN A 1 90 ? 1.323 6.403 17.972 1.00 94.56 90 GLN A C 1
ATOM 751 O O . GLN A 1 90 ? 0.487 6.497 18.870 1.00 94.56 90 GLN A O 1
ATOM 756 N N . PHE A 1 91 ? 2.363 5.583 18.003 1.00 92.50 91 PHE A N 1
ATOM 757 C CA . PHE A 1 91 ? 2.687 4.702 19.115 1.00 92.50 91 PHE A CA 1
ATOM 758 C C . PHE A 1 91 ? 4.212 4.658 19.268 1.00 92.50 91 PHE A C 1
ATOM 760 O O . PHE A 1 91 ? 4.918 4.639 18.259 1.00 92.50 91 PHE A O 1
ATOM 767 N N . ASN A 1 92 ? 4.721 4.749 20.500 1.00 89.69 92 ASN A N 1
ATOM 768 C CA . ASN A 1 92 ? 6.157 4.807 20.818 1.00 89.69 92 ASN A CA 1
ATOM 769 C C . ASN A 1 92 ? 6.943 5.804 19.948 1.00 89.69 92 ASN A C 1
ATOM 771 O O . ASN A 1 92 ? 7.918 5.457 19.288 1.00 89.69 92 ASN A O 1
ATOM 775 N N . LYS A 1 93 ? 6.455 7.056 19.884 1.00 88.56 93 LYS A N 1
ATOM 776 C CA . LYS A 1 93 ? 7.010 8.166 19.070 1.00 88.56 93 LYS A CA 1
ATOM 777 C C . LYS A 1 93 ? 7.079 7.891 17.553 1.00 88.56 93 LYS A C 1
ATOM 779 O O . LYS A 1 93 ? 7.536 8.741 16.793 1.00 88.56 93 LYS A O 1
ATOM 784 N N . LYS A 1 94 ? 6.553 6.757 17.077 1.00 93.62 94 LYS A N 1
ATOM 785 C CA . LYS A 1 94 ? 6.517 6.366 15.666 1.00 93.62 94 LYS A CA 1
ATOM 786 C C . LYS A 1 94 ? 5.122 6.545 15.083 1.00 93.62 94 LYS A C 1
ATOM 788 O O . LYS A 1 94 ? 4.120 6.113 15.650 1.00 93.62 94 LYS A O 1
ATOM 793 N N . LYS A 1 95 ? 5.052 7.175 13.909 1.00 96.38 95 LYS A N 1
ATOM 794 C CA . LYS A 1 95 ? 3.804 7.378 13.165 1.00 96.38 95 LYS A CA 1
ATOM 795 C C . LYS A 1 95 ? 3.517 6.185 12.257 1.00 96.38 95 LYS A C 1
ATOM 797 O O . LYS A 1 95 ? 4.338 5.826 11.417 1.00 96.38 95 LYS A O 1
ATOM 802 N N . PHE A 1 96 ? 2.315 5.636 12.368 1.00 97.69 96 PHE A N 1
ATOM 803 C CA . PHE A 1 96 ? 1.806 4.548 11.541 1.00 97.69 96 PHE A CA 1
ATOM 804 C C . PHE A 1 96 ? 0.714 5.068 10.608 1.00 97.69 96 PHE A C 1
ATOM 806 O O . PHE A 1 96 ? -0.099 5.913 10.988 1.00 97.69 96 PHE A O 1
ATOM 813 N N . ARG A 1 97 ? 0.704 4.570 9.367 1.00 97.62 97 ARG A N 1
ATOM 814 C CA . ARG A 1 97 ? -0.313 4.896 8.353 1.00 97.62 97 ARG A CA 1
ATOM 815 C C . ARG A 1 97 ? -0.796 3.654 7.584 1.00 97.62 97 ARG A C 1
ATOM 817 O O . ARG A 1 97 ? -0.618 3.593 6.367 1.00 97.62 97 ARG A O 1
ATOM 824 N N . PRO A 1 98 ? -1.315 2.614 8.259 1.00 97.31 98 PRO A N 1
ATOM 825 C CA . PRO A 1 98 ? -1.723 1.391 7.581 1.00 97.31 98 PRO A CA 1
ATOM 826 C C . PRO A 1 98 ? -3.042 1.565 6.815 1.00 97.31 98 PRO A C 1
ATOM 828 O O . PRO A 1 98 ? -3.925 2.336 7.197 1.00 97.31 98 PRO A O 1
ATOM 831 N N . MET A 1 99 ? -3.191 0.772 5.754 1.00 97.25 99 MET A N 1
ATOM 832 C CA . MET A 1 99 ? -4.485 0.533 5.113 1.00 97.25 99 MET A CA 1
ATOM 833 C C . MET A 1 99 ? -5.385 -0.245 6.074 1.00 97.25 99 MET A C 1
ATOM 835 O O . MET A 1 99 ? -4.960 -1.267 6.614 1.00 97.25 99 MET A O 1
ATOM 839 N N . VAL A 1 100 ? -6.630 0.189 6.239 1.00 98.12 100 VAL A N 1
ATOM 840 C CA . VAL A 1 100 ? -7.575 -0.394 7.202 1.00 98.12 100 VAL A CA 1
ATOM 841 C C . VAL A 1 100 ? -7.847 -1.864 6.902 1.00 98.12 100 VAL A C 1
ATOM 843 O O . VAL A 1 100 ? -7.707 -2.680 7.808 1.00 98.12 100 VAL A O 1
ATOM 846 N N . ARG A 1 101 ? -8.067 -2.242 5.633 1.00 97.62 101 ARG A N 1
ATOM 847 C CA . ARG A 1 101 ? -8.165 -3.655 5.218 1.00 97.62 101 ARG A CA 1
ATOM 848 C C . ARG A 1 101 ? -7.030 -4.536 5.730 1.00 97.62 101 ARG A C 1
ATOM 850 O O . ARG A 1 101 ? -7.258 -5.693 6.045 1.00 97.62 101 ARG A O 1
ATOM 857 N N . ARG A 1 102 ? -5.799 -4.014 5.828 1.00 97.56 102 ARG A N 1
ATOM 858 C CA . ARG A 1 102 ? -4.661 -4.808 6.318 1.00 97.56 102 ARG A CA 1
ATOM 859 C C . ARG A 1 102 ? -4.768 -5.075 7.812 1.00 97.56 102 ARG A C 1
ATOM 861 O O . ARG A 1 102 ? -4.391 -6.160 8.228 1.00 97.56 102 ARG A O 1
ATOM 868 N N . LEU A 1 103 ? -5.258 -4.107 8.587 1.00 98.25 103 LEU A N 1
ATOM 869 C CA . LEU A 1 103 ? -5.516 -4.296 10.014 1.00 98.25 103 LEU A CA 1
ATOM 870 C C . LEU A 1 103 ? -6.668 -5.280 10.221 1.00 98.25 103 LEU A C 1
ATOM 872 O O . LEU A 1 103 ? -6.502 -6.253 10.942 1.00 98.25 103 LEU A O 1
ATOM 876 N N . VAL A 1 104 ? -7.792 -5.082 9.524 1.00 98.44 104 VAL A N 1
ATOM 877 C CA . VAL A 1 104 ? -8.953 -5.982 9.617 1.00 98.44 104 VAL A CA 1
ATOM 878 C C . VAL A 1 104 ? -8.558 -7.412 9.250 1.00 98.44 104 VAL A C 1
ATOM 880 O O . VAL A 1 104 ? -8.820 -8.335 10.015 1.00 98.44 104 VAL A O 1
ATOM 883 N N . TYR A 1 105 ? -7.862 -7.602 8.125 1.00 98.44 105 TYR A N 1
ATOM 884 C CA . TYR A 1 105 ? -7.401 -8.926 7.715 1.00 98.44 105 TYR A CA 1
ATOM 885 C C . TYR A 1 105 ? -6.470 -9.549 8.756 1.00 98.44 105 TYR A C 1
ATOM 887 O O . TYR A 1 105 ? -6.689 -10.686 9.163 1.00 98.44 105 TYR A O 1
ATOM 895 N N . LYS A 1 106 ? -5.453 -8.806 9.208 1.00 98.06 106 LYS A N 1
ATOM 896 C CA . LYS A 1 106 ? -4.465 -9.304 10.169 1.00 98.06 106 LYS A CA 1
ATOM 897 C C . LYS A 1 106 ? -5.109 -9.741 11.482 1.00 98.06 106 LYS A C 1
ATOM 899 O O . LYS A 1 106 ? -4.768 -10.803 11.983 1.00 98.06 106 LYS A O 1
ATOM 904 N N . GLU A 1 107 ? -6.017 -8.940 12.034 1.00 98.25 107 GLU A N 1
ATOM 905 C CA . GLU A 1 107 ? -6.545 -9.214 13.372 1.00 98.25 107 GLU A CA 1
ATOM 906 C C . GLU A 1 107 ? -7.771 -10.143 13.351 1.00 98.25 107 GLU A C 1
ATOM 908 O O . GLU A 1 107 ? -7.996 -10.847 14.332 1.00 98.25 107 GLU A O 1
ATOM 913 N N . PHE A 1 108 ? -8.553 -10.211 12.262 1.00 98.12 108 PHE A N 1
ATOM 914 C CA . PHE A 1 108 ? -9.780 -11.031 12.202 1.00 98.12 108 PHE A CA 1
ATOM 915 C C . PHE A 1 108 ? -9.710 -12.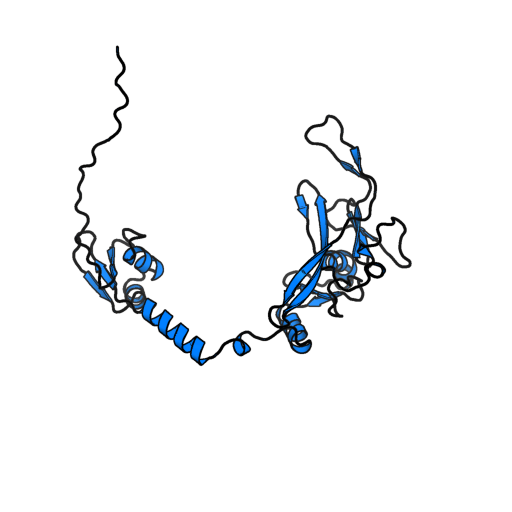243 11.267 1.00 98.12 108 PHE A C 1
ATOM 917 O O . PHE A 1 108 ? -10.297 -13.270 11.591 1.00 98.12 108 PHE A O 1
ATOM 924 N N . ILE A 1 109 ? -9.021 -12.150 10.127 1.00 97.62 109 ILE A N 1
ATOM 925 C CA . ILE A 1 109 ? -9.060 -13.188 9.076 1.00 97.62 109 ILE A CA 1
ATOM 926 C C . ILE A 1 109 ? -7.834 -14.096 9.155 1.00 97.62 109 ILE A C 1
ATOM 928 O O . ILE A 1 109 ? -7.951 -15.320 9.092 1.00 97.62 109 ILE A O 1
ATOM 932 N N . GLN A 1 110 ? -6.649 -13.517 9.339 1.00 97.19 110 GLN A N 1
ATOM 933 C CA . GLN A 1 110 ? -5.394 -14.258 9.425 1.00 97.19 110 GLN A CA 1
ATOM 934 C C . GLN A 1 110 ? -5.362 -15.281 10.578 1.00 97.19 110 GLN A C 1
ATOM 936 O O . GLN A 1 110 ? -4.879 -16.384 10.335 1.00 97.19 110 GLN A O 1
ATOM 941 N N . PRO A 1 111 ? -5.881 -15.012 11.796 1.00 96.56 111 PRO A N 1
ATOM 942 C CA . PRO A 1 111 ? -5.861 -16.006 12.871 1.00 96.56 111 PRO A CA 1
ATOM 943 C C . PRO A 1 111 ? -6.727 -17.236 12.570 1.00 96.56 111 PRO A C 1
ATOM 945 O O . PRO A 1 111 ? -6.430 -18.323 13.053 1.00 96.56 111 PRO A O 1
ATOM 948 N N . VAL A 1 112 ? -7.777 -17.069 11.757 1.00 95.88 112 VAL A N 1
ATOM 949 C CA . VAL A 1 112 ? -8.693 -18.149 11.359 1.00 95.88 112 VAL A CA 1
ATOM 950 C C . VAL A 1 112 ? -8.118 -18.937 10.182 1.00 95.88 112 VAL A C 1
ATOM 952 O O . VAL A 1 112 ? -8.028 -20.158 10.232 1.00 95.88 112 VAL A O 1
ATOM 955 N N . THR A 1 113 ? -7.681 -18.236 9.135 1.00 95.94 113 THR A N 1
ATOM 956 C CA . THR A 1 113 ? -7.168 -18.844 7.891 1.00 95.94 113 THR A CA 1
ATOM 957 C C . THR A 1 113 ? -5.733 -19.355 8.007 1.00 95.94 113 THR A C 1
ATOM 959 O O . THR A 1 113 ? -5.303 -20.175 7.204 1.00 95.94 113 THR A O 1
ATOM 962 N N . LYS A 1 114 ? -4.961 -18.843 8.975 1.00 94.62 114 LYS A N 1
ATOM 963 C CA . LYS A 1 114 ? -3.510 -19.057 9.139 1.00 94.62 114 LYS A CA 1
ATOM 964 C C . LYS A 1 114 ? -2.669 -18.614 7.931 1.00 94.62 114 LYS A C 1
ATOM 966 O O . LYS A 1 114 ? -1.457 -18.839 7.893 1.00 94.62 114 LYS A O 1
ATOM 971 N N . GLU A 1 115 ? -3.269 -17.917 6.966 1.00 93.50 115 GLU A N 1
ATOM 972 C CA . GLU A 1 115 ? -2.579 -17.444 5.773 1.00 93.50 115 GLU A CA 1
ATOM 973 C C . GLU A 1 115 ? -1.642 -16.271 6.071 1.00 93.50 115 GLU A C 1
ATOM 975 O O . GLU A 1 115 ? -2.043 -15.213 6.563 1.00 93.50 115 GLU A O 1
ATOM 980 N N . ARG A 1 116 ? -0.366 -16.425 5.708 1.00 93.06 116 ARG A N 1
ATOM 981 C CA . ARG A 1 116 ? 0.639 -15.374 5.887 1.00 93.06 116 ARG A CA 1
ATOM 982 C C . ARG A 1 116 ? 0.470 -14.269 4.845 1.00 93.06 116 ARG A C 1
ATOM 984 O O . ARG A 1 116 ? 0.494 -14.518 3.645 1.00 93.06 116 ARG A O 1
ATOM 991 N N . MET A 1 117 ? 0.439 -13.018 5.307 1.00 94.44 117 MET A N 1
ATOM 992 C CA . MET A 1 117 ? 0.385 -11.828 4.444 1.00 94.44 117 MET A CA 1
ATOM 993 C C . MET A 1 117 ? 1.701 -11.515 3.702 1.00 94.44 117 MET A C 1
ATOM 995 O O . MET A 1 117 ? 1.726 -10.602 2.875 1.00 94.44 117 MET A O 1
ATOM 999 N N . SER A 1 118 ? 2.811 -12.192 4.021 1.00 93.69 118 SER A N 1
ATOM 1000 C CA . SER A 1 118 ? 4.117 -11.917 3.403 1.00 93.69 118 SER A CA 1
ATOM 1001 C C . SER A 1 118 ? 4.079 -12.194 1.899 1.00 93.69 118 SER A C 1
ATOM 1003 O O . SER A 1 118 ? 3.586 -13.233 1.474 1.00 93.69 118 SER A O 1
ATOM 1005 N N . GLY A 1 119 ? 4.554 -11.247 1.086 1.00 92.88 119 GLY A N 1
ATOM 1006 C CA . GLY A 1 119 ? 4.525 -11.346 -0.380 1.00 92.88 119 GLY A CA 1
ATOM 1007 C C . GLY A 1 119 ? 3.131 -11.259 -1.024 1.00 92.88 119 GLY A C 1
ATOM 1008 O O . GLY A 1 119 ? 3.038 -11.227 -2.251 1.00 92.88 119 GLY A O 1
ATOM 1009 N N . LYS A 1 120 ? 2.056 -11.170 -0.230 1.00 96.50 120 LYS A N 1
ATOM 1010 C CA . LYS A 1 120 ? 0.668 -11.115 -0.702 1.00 96.50 120 LYS A CA 1
ATOM 1011 C C . LYS A 1 120 ? 0.018 -9.745 -0.452 1.00 96.50 120 LYS A C 1
ATOM 1013 O O . LYS A 1 120 ? 0.472 -8.926 0.353 1.00 96.50 120 LYS A O 1
ATOM 1018 N N . ILE A 1 121 ? -1.065 -9.482 -1.173 1.00 96.69 121 ILE A N 1
ATOM 1019 C CA . ILE A 1 121 ? -1.862 -8.258 -1.116 1.00 96.69 121 ILE A CA 1
ATOM 1020 C C . ILE A 1 121 ? -3.219 -8.602 -0.509 1.00 96.69 121 ILE A C 1
ATOM 1022 O O . ILE A 1 121 ? -3.896 -9.507 -0.982 1.00 96.69 121 ILE A O 1
ATOM 1026 N N . VAL A 1 122 ? -3.627 -7.854 0.518 1.00 97.56 122 VAL A N 1
ATOM 1027 C CA . VAL A 1 122 ? -5.023 -7.862 0.972 1.00 97.56 122 VAL A CA 1
ATOM 1028 C C . VAL A 1 122 ? -5.817 -6.964 0.040 1.00 97.56 122 VAL A C 1
ATOM 1030 O O . VAL A 1 122 ? -5.444 -5.796 -0.127 1.00 97.56 122 VAL A O 1
ATOM 1033 N N . TYR A 1 123 ? -6.883 -7.490 -0.547 1.00 95.81 123 TYR A N 1
ATOM 1034 C CA . TYR A 1 123 ? -7.744 -6.776 -1.482 1.00 95.81 123 TYR A CA 1
ATOM 1035 C C . TYR A 1 123 ? -9.221 -6.903 -1.098 1.00 95.81 123 TYR A C 1
ATOM 1037 O O . TYR A 1 123 ? -9.576 -7.697 -0.229 1.00 95.81 123 TYR A O 1
ATOM 1045 N N . ASN A 1 124 ? -10.043 -6.053 -1.710 1.00 95.62 124 ASN A N 1
ATOM 1046 C CA . ASN A 1 124 ? -11.482 -5.984 -1.496 1.00 95.62 124 ASN A CA 1
ATOM 1047 C C . ASN A 1 124 ? -12.158 -6.798 -2.603 1.00 95.62 124 ASN A C 1
ATOM 1049 O O . ASN A 1 124 ? -11.937 -6.493 -3.777 1.00 95.62 124 ASN A O 1
ATOM 1053 N N . ILE A 1 125 ? -12.923 -7.828 -2.240 1.00 94.62 125 ILE A N 1
ATOM 1054 C CA . ILE A 1 125 ? -13.484 -8.813 -3.180 1.00 94.62 125 ILE A CA 1
ATOM 1055 C C . ILE A 1 125 ? -14.438 -8.130 -4.165 1.00 94.62 125 ILE A C 1
ATOM 1057 O O . ILE A 1 125 ? -14.334 -8.335 -5.369 1.00 94.62 125 ILE A O 1
ATOM 1061 N N . ASN A 1 126 ? -15.303 -7.245 -3.669 1.00 91.94 126 ASN A N 1
ATOM 1062 C CA . ASN A 1 126 ? -16.246 -6.478 -4.487 1.00 91.94 126 ASN A CA 1
ATOM 1063 C C . ASN A 1 126 ? -15.622 -5.297 -5.259 1.00 91.94 126 ASN A C 1
ATOM 1065 O O . ASN A 1 126 ? -16.342 -4.530 -5.894 1.00 91.94 126 ASN A O 1
ATOM 1069 N N . GLY A 1 127 ? -14.304 -5.094 -5.169 1.00 89.25 127 GLY A N 1
ATOM 1070 C CA . GLY A 1 127 ? -13.603 -3.991 -5.829 1.00 89.25 127 GLY A CA 1
ATOM 1071 C C . GLY A 1 127 ? -13.755 -2.611 -5.170 1.00 89.25 127 GLY A C 1
ATOM 1072 O O . GLY A 1 127 ? -13.036 -1.686 -5.559 1.00 89.25 127 GLY A O 1
ATOM 1073 N N . ASP A 1 128 ? -14.602 -2.447 -4.146 1.00 90.56 128 ASP A N 1
ATOM 1074 C CA . ASP A 1 128 ? -14.707 -1.199 -3.383 1.00 90.56 128 ASP A CA 1
ATOM 1075 C C . ASP A 1 128 ? -13.643 -1.147 -2.279 1.00 90.56 128 ASP A C 1
ATOM 1077 O O . ASP A 1 128 ? -13.739 -1.780 -1.228 1.00 90.56 128 ASP A O 1
ATOM 1081 N N . GLY A 1 129 ? -12.608 -0.333 -2.494 1.00 91.81 129 GLY A N 1
ATOM 1082 C CA . GLY A 1 129 ? -11.515 -0.157 -1.537 1.00 91.81 129 GLY A CA 1
ATOM 1083 C C . GLY A 1 129 ? -11.898 0.525 -0.215 1.00 91.81 129 GLY A C 1
ATOM 1084 O O . GLY A 1 129 ? -11.065 0.609 0.700 1.00 91.81 129 GLY A O 1
ATOM 1085 N N . LEU A 1 130 ? -13.126 1.041 -0.096 1.00 92.69 130 LEU A N 1
ATOM 1086 C CA . LEU A 1 130 ? -13.647 1.611 1.147 1.00 92.69 130 LEU A CA 1
ATOM 1087 C C . LEU A 1 130 ? -14.474 0.613 1.969 1.00 92.69 130 LEU A C 1
ATOM 1089 O O . LEU A 1 130 ? -14.602 0.804 3.182 1.00 92.69 130 LEU A O 1
ATOM 1093 N N . ASP A 1 131 ? -14.943 -0.475 1.362 1.00 94.12 131 ASP A N 1
ATOM 1094 C CA . ASP A 1 131 ? -15.642 -1.565 2.037 1.00 94.12 131 ASP A CA 1
ATOM 1095 C C . ASP A 1 131 ? -14.627 -2.510 2.698 1.00 94.12 131 ASP A C 1
ATOM 1097 O O . ASP A 1 131 ? -14.088 -3.427 2.081 1.00 94.12 131 ASP A O 1
ATOM 1101 N N . ASN A 1 132 ? -14.332 -2.258 3.974 1.00 96.06 132 ASN A N 1
ATOM 1102 C CA . ASN A 1 132 ? -13.329 -2.997 4.742 1.00 96.06 132 ASN A CA 1
ATOM 1103 C C . ASN A 1 132 ? -13.957 -3.991 5.737 1.00 96.06 132 ASN A C 1
ATOM 1105 O O . ASN A 1 132 ? -13.328 -4.298 6.750 1.00 96.06 132 ASN A O 1
ATOM 1109 N N . TYR A 1 133 ? -15.178 -4.472 5.482 1.00 96.56 133 TYR A N 1
ATOM 1110 C CA . TYR A 1 133 ? -15.778 -5.537 6.289 1.00 96.56 133 TYR A CA 1
ATOM 1111 C C . TYR A 1 133 ? -14.994 -6.843 6.131 1.00 96.56 133 TYR A C 1
ATOM 1113 O O . TYR A 1 133 ? -14.512 -7.155 5.045 1.00 96.56 133 TYR A O 1
ATOM 1121 N N . THR A 1 134 ? -14.901 -7.648 7.193 1.00 96.94 134 THR A N 1
ATOM 1122 C CA . THR A 1 134 ? -14.189 -8.941 7.153 1.00 96.94 134 THR A CA 1
ATOM 1123 C C . THR A 1 134 ? -14.662 -9.873 6.036 1.00 96.94 134 THR A C 1
ATOM 1125 O O . THR A 1 134 ? -13.847 -10.584 5.465 1.00 96.94 134 THR A O 1
ATOM 1128 N N . SER A 1 135 ? -15.955 -9.855 5.701 1.00 95.50 135 SER A N 1
ATOM 1129 C CA . SER A 1 135 ? -16.544 -10.668 4.627 1.00 95.50 135 SER A CA 1
ATOM 1130 C C . SER A 1 135 ? -16.116 -10.244 3.219 1.00 95.50 135 SER A C 1
ATOM 1132 O O . SER A 1 135 ? -16.256 -11.027 2.288 1.00 95.50 135 SER A O 1
ATOM 1134 N N . ASN A 1 136 ? -15.600 -9.024 3.054 1.00 96.56 136 ASN A N 1
ATOM 1135 C CA . ASN A 1 136 ? -15.209 -8.462 1.763 1.00 96.56 136 ASN A CA 1
ATOM 1136 C C . ASN A 1 136 ? -13.684 -8.444 1.557 1.00 96.56 136 ASN A C 1
ATOM 1138 O O . ASN A 1 136 ? -13.187 -7.811 0.628 1.00 96.56 136 ASN A O 1
ATOM 1142 N N . LEU A 1 137 ? -12.906 -9.095 2.423 1.00 97.38 137 LEU A N 1
ATOM 1143 C CA . LEU A 1 137 ? -11.447 -9.065 2.345 1.00 97.38 137 LEU A CA 1
ATOM 1144 C C . LEU A 1 137 ? -10.877 -10.448 2.060 1.00 97.38 137 LEU A C 1
ATOM 1146 O O . LEU A 1 137 ? -11.189 -11.418 2.740 1.00 97.38 137 LEU A O 1
ATOM 1150 N N . ALA A 1 138 ? -9.961 -10.500 1.099 1.00 96.19 138 ALA A N 1
ATOM 1151 C CA . ALA A 1 138 ? -9.218 -11.703 0.753 1.00 96.19 138 ALA A CA 1
ATOM 1152 C C . ALA A 1 138 ? -7.739 -11.385 0.513 1.00 96.19 138 ALA A C 1
ATOM 1154 O O . ALA A 1 138 ? -7.324 -10.222 0.412 1.00 96.19 138 ALA A O 1
ATOM 1155 N N . LEU A 1 139 ? -6.931 -12.438 0.440 1.00 97.31 139 LEU A N 1
ATOM 1156 C CA . LEU A 1 139 ? -5.495 -12.367 0.219 1.00 97.31 139 LEU A CA 1
ATOM 1157 C C . LEU A 1 139 ? -5.163 -12.926 -1.164 1.00 97.31 139 LEU A C 1
ATOM 1159 O O . LEU A 1 139 ? -5.680 -13.960 -1.563 1.00 97.31 139 LEU A O 1
ATOM 1163 N N . THR A 1 140 ? -4.307 -12.238 -1.912 1.00 96.31 140 THR A N 1
ATOM 1164 C CA . THR A 1 140 ? -3.971 -12.623 -3.290 1.00 96.31 140 THR A CA 1
ATOM 1165 C C . THR A 1 140 ? -2.530 -12.261 -3.628 1.00 96.31 140 THR A C 1
ATOM 1167 O O . THR A 1 140 ? -1.882 -11.471 -2.933 1.00 96.31 140 THR A O 1
ATOM 1170 N N . THR A 1 141 ? -1.995 -12.822 -4.704 1.00 96.75 141 THR A N 1
ATOM 1171 C CA . THR A 1 141 ? -0.726 -12.379 -5.278 1.00 96.75 141 THR A CA 1
ATOM 1172 C C . THR A 1 141 ? -0.923 -11.155 -6.175 1.00 96.75 141 THR A C 1
ATOM 1174 O O . THR A 1 141 ? -1.998 -10.877 -6.702 1.00 96.75 141 THR A O 1
ATOM 1177 N N . LYS A 1 142 ? 0.160 -10.413 -6.430 1.00 93.88 142 LYS A N 1
ATOM 1178 C CA . LYS A 1 142 ? 0.132 -9.302 -7.396 1.00 93.88 142 LYS A CA 1
ATOM 1179 C C . LYS A 1 142 ? -0.224 -9.758 -8.820 1.00 93.88 142 LYS A C 1
ATOM 1181 O O . LYS A 1 142 ? -0.715 -8.952 -9.604 1.00 93.88 142 LYS A O 1
ATOM 1186 N N . SER A 1 143 ? 0.092 -11.005 -9.172 1.00 94.25 143 SER A N 1
ATOM 1187 C CA . SER A 1 143 ? -0.188 -11.558 -10.500 1.00 94.25 143 SER A CA 1
ATOM 1188 C C . SER A 1 143 ? -1.680 -11.828 -10.674 1.00 94.25 143 SER A C 1
ATOM 1190 O O . SER A 1 143 ? -2.275 -11.368 -11.641 1.00 94.25 143 SER A O 1
ATOM 1192 N N . GLU A 1 144 ? -2.295 -12.490 -9.697 1.00 95.38 144 GLU A N 1
ATOM 1193 C CA . GLU A 1 144 ? -3.737 -12.765 -9.671 1.00 95.38 144 GLU A CA 1
ATOM 1194 C C . GLU A 1 144 ? -4.558 -11.480 -9.605 1.00 95.38 144 GLU A C 1
ATOM 1196 O O . GLU A 1 144 ? -5.474 -11.313 -10.402 1.00 95.38 144 GLU A O 1
ATOM 1201 N N . LEU A 1 145 ? -4.172 -10.518 -8.756 1.00 94.56 145 LEU A N 1
ATOM 1202 C CA . LEU A 1 145 ? -4.867 -9.232 -8.696 1.00 94.56 145 LEU A CA 1
ATOM 1203 C C . LEU A 1 145 ? -4.886 -8.524 -10.058 1.00 94.56 145 LEU A C 1
ATOM 1205 O O . LEU A 1 145 ? -5.891 -7.926 -10.415 1.00 94.56 145 LEU A O 1
ATOM 1209 N N . ARG A 1 146 ? -3.815 -8.627 -10.856 1.00 93.06 146 ARG A N 1
ATOM 1210 C CA . ARG A 1 146 ? -3.798 -8.071 -12.220 1.00 93.06 146 ARG A CA 1
ATOM 1211 C C . ARG A 1 146 ? -4.732 -8.801 -13.180 1.00 93.06 146 ARG A C 1
ATOM 1213 O O . ARG A 1 146 ? -5.220 -8.156 -14.099 1.00 93.06 146 ARG A O 1
ATOM 1220 N N . LYS A 1 147 ? -4.943 -10.112 -13.009 1.00 94.50 147 LYS A N 1
ATOM 1221 C CA . LYS A 1 147 ? -5.927 -10.870 -13.800 1.00 94.50 147 LYS A CA 1
ATOM 1222 C C . LYS A 1 147 ? -7.336 -10.375 -13.483 1.00 94.50 147 LYS A C 1
ATOM 1224 O O . LYS A 1 147 ? -8.038 -9.966 -14.394 1.00 94.50 147 LYS A O 1
ATOM 1229 N N . ILE A 1 148 ? -7.659 -10.246 -12.195 1.00 92.69 148 ILE A N 1
ATOM 1230 C CA . ILE A 1 148 ? -8.931 -9.673 -11.728 1.00 92.69 148 ILE A CA 1
ATOM 1231 C C . ILE A 1 148 ? -9.102 -8.232 -12.238 1.00 92.69 148 ILE A C 1
ATOM 1233 O O . ILE A 1 148 ? -10.173 -7.843 -12.691 1.00 92.69 148 ILE A O 1
ATOM 1237 N N . GLU A 1 149 ? -8.056 -7.403 -12.184 1.00 92.62 149 GLU A N 1
ATOM 1238 C CA . GLU A 1 149 ? -8.107 -6.036 -12.716 1.00 92.62 149 GLU A CA 1
ATOM 1239 C C . GLU A 1 149 ? -8.258 -6.005 -14.245 1.00 92.62 149 GLU A C 1
ATOM 1241 O O . GLU A 1 149 ? -8.842 -5.056 -14.759 1.00 92.62 149 GLU A O 1
ATOM 1246 N N . LEU A 1 150 ? -7.729 -6.990 -14.975 1.00 93.25 150 LEU A N 1
ATOM 1247 C CA . LEU A 1 150 ? -7.903 -7.119 -16.425 1.00 93.25 150 LEU A CA 1
ATOM 1248 C C . LEU A 1 150 ? -9.344 -7.516 -16.766 1.00 93.25 150 LEU A C 1
ATOM 1250 O O . LEU A 1 150 ? -9.955 -6.872 -17.611 1.00 93.25 150 LEU A O 1
ATOM 1254 N N . GLU A 1 151 ? -9.890 -8.515 -16.071 1.00 93.44 151 GLU A N 1
ATOM 1255 C CA . GLU A 1 151 ? -11.281 -8.974 -16.210 1.00 93.44 151 GLU A CA 1
ATOM 1256 C C . GLU A 1 151 ? -12.281 -7.854 -15.895 1.00 93.44 151 GLU A C 1
ATOM 1258 O O . GLU A 1 151 ? -13.258 -7.668 -16.610 1.00 93.44 151 GLU A O 1
ATOM 1263 N N . ASN A 1 152 ? -11.985 -7.031 -14.885 1.00 90.25 152 ASN A N 1
ATOM 1264 C CA . ASN A 1 152 ? -12.786 -5.857 -14.530 1.00 90.25 152 ASN A CA 1
ATOM 1265 C C . ASN A 1 152 ? -12.494 -4.611 -15.397 1.00 90.25 152 ASN A C 1
ATOM 1267 O O . ASN A 1 152 ? -12.904 -3.503 -15.042 1.00 90.25 152 ASN A O 1
ATOM 1271 N N . ASP A 1 153 ? -11.730 -4.749 -16.486 1.00 91.81 153 ASP A N 1
ATOM 1272 C CA . ASP A 1 153 ? -11.335 -3.665 -17.398 1.00 91.81 153 ASP A CA 1
ATOM 1273 C C . ASP A 1 153 ? -10.695 -2.453 -16.680 1.00 91.81 153 ASP A C 1
ATOM 1275 O O . ASP A 1 153 ? -10.862 -1.288 -17.042 1.00 91.81 153 ASP A O 1
ATOM 1279 N N . ARG A 1 154 ? -9.940 -2.701 -15.606 1.00 91.12 154 ARG A N 1
ATOM 1280 C CA . ARG A 1 154 ? -9.178 -1.688 -14.852 1.00 91.12 154 ARG A CA 1
ATOM 1281 C C . ARG A 1 154 ? -7.673 -1.778 -15.079 1.00 91.12 154 ARG A C 1
ATOM 1283 O O . ARG A 1 154 ? -6.948 -0.866 -14.667 1.00 91.12 154 ARG A O 1
ATOM 1290 N N . TYR A 1 155 ? -7.190 -2.804 -15.767 1.00 92.81 155 TYR A N 1
ATOM 1291 C CA . TYR A 1 155 ? -5.791 -2.964 -16.138 1.00 92.81 155 TYR A CA 1
ATOM 1292 C C . TYR A 1 155 ? -5.655 -3.300 -17.620 1.00 92.81 155 TYR A C 1
ATOM 1294 O O . TYR A 1 155 ? -6.409 -4.095 -18.159 1.00 92.81 155 TYR A O 1
ATOM 1302 N N . ILE A 1 156 ? -4.638 -2.723 -18.259 1.00 91.81 156 ILE A N 1
ATOM 1303 C CA . ILE A 1 156 ? -4.228 -3.098 -19.611 1.00 91.81 156 ILE A CA 1
ATOM 1304 C C . ILE A 1 156 ? -2.715 -3.369 -19.605 1.00 91.81 156 ILE A C 1
ATOM 1306 O O . ILE A 1 156 ? -1.943 -2.507 -19.138 1.00 91.81 156 ILE A O 1
ATOM 1310 N N . PRO A 1 157 ? -2.266 -4.551 -20.074 1.00 91.50 157 PRO A N 1
ATOM 1311 C CA . PRO A 1 157 ? -0.855 -4.903 -20.066 1.00 91.50 157 PRO A CA 1
ATOM 1312 C C . PRO A 1 157 ? -0.018 -3.916 -20.896 1.00 91.50 157 PRO A C 1
ATOM 1314 O O . PRO A 1 157 ? -0.480 -3.437 -21.933 1.00 91.50 157 PRO A O 1
ATOM 1317 N N . PRO A 1 158 ? 1.228 -3.603 -20.484 1.00 88.88 158 PRO A N 1
ATOM 1318 C CA . PRO A 1 158 ? 2.064 -2.622 -21.176 1.00 88.88 158 PRO A CA 1
ATOM 1319 C C . PRO A 1 158 ? 2.268 -2.910 -22.664 1.00 88.88 158 PRO A C 1
ATOM 1321 O O . PRO A 1 158 ? 2.356 -1.963 -23.438 1.00 88.88 158 PRO A O 1
ATOM 1324 N N . ALA A 1 159 ? 2.300 -4.186 -23.058 1.00 87.44 159 ALA A N 1
ATOM 1325 C CA . ALA A 1 159 ? 2.444 -4.599 -24.452 1.00 87.44 159 ALA A CA 1
ATOM 1326 C C . ALA A 1 159 ? 1.363 -3.990 -25.363 1.00 87.44 159 ALA A C 1
ATOM 1328 O O . ALA A 1 159 ? 1.679 -3.568 -26.466 1.00 87.44 159 ALA A O 1
ATOM 1329 N N . PHE A 1 160 ? 0.130 -3.838 -24.870 1.00 87.62 160 PHE A N 1
ATOM 1330 C CA . PHE A 1 160 ? -0.978 -3.242 -25.626 1.00 87.62 160 PHE A CA 1
ATOM 1331 C C . PHE A 1 160 ? -0.974 -1.706 -25.611 1.00 87.62 160 PHE A C 1
ATOM 1333 O O . PHE A 1 160 ? -1.708 -1.077 -26.364 1.00 87.62 160 PHE A O 1
ATOM 1340 N N . LYS A 1 161 ? -0.162 -1.071 -24.753 1.00 85.56 161 LYS A N 1
ATOM 1341 C CA . LYS A 1 161 ? -0.034 0.399 -24.694 1.00 85.56 161 LYS A CA 1
ATOM 1342 C C . LYS A 1 161 ? 1.036 0.947 -25.632 1.00 85.56 161 LYS A C 1
ATOM 1344 O O . LYS A 1 161 ? 1.125 2.161 -25.810 1.00 85.56 161 LYS A O 1
ATOM 1349 N N . VAL A 1 162 ? 1.926 0.088 -26.116 1.00 86.62 162 VAL A N 1
ATOM 1350 C CA . VAL A 1 162 ? 3.149 0.495 -26.800 1.00 86.62 162 VAL A CA 1
ATOM 1351 C C . VAL A 1 162 ? 3.021 0.174 -28.278 1.00 86.62 162 VAL A C 1
ATOM 1353 O O . VAL A 1 162 ? 2.848 -0.979 -28.644 1.00 86.62 162 VAL A O 1
ATOM 1356 N N . ASP A 1 163 ? 3.190 1.190 -29.122 1.00 89.31 163 ASP A N 1
ATOM 1357 C CA . ASP A 1 163 ? 3.378 1.004 -30.561 1.00 89.31 163 ASP A CA 1
ATOM 1358 C C . ASP A 1 163 ? 4.703 0.244 -30.812 1.00 89.31 163 ASP A C 1
ATOM 1360 O O . ASP A 1 163 ? 5.784 0.772 -30.485 1.00 89.31 163 ASP A O 1
ATOM 1364 N N . PRO A 1 164 ? 4.656 -0.978 -31.386 1.00 89.25 164 PRO A N 1
ATOM 1365 C CA . PR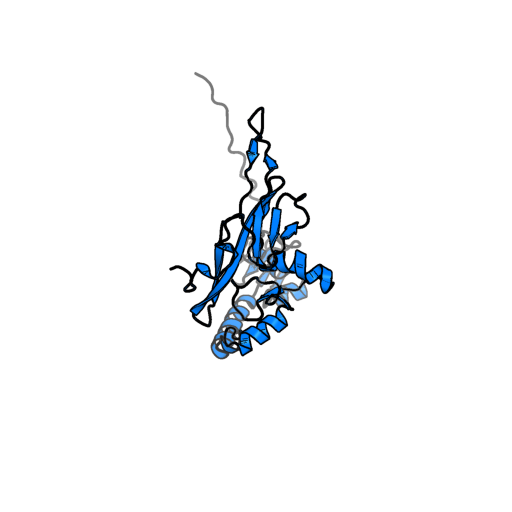O A 1 164 ? 5.846 -1.788 -31.629 1.00 89.25 164 PRO A CA 1
ATOM 1366 C C . PRO A 1 164 ? 6.879 -1.100 -32.528 1.00 89.25 164 PRO A C 1
ATOM 1368 O O . PRO A 1 164 ? 8.084 -1.189 -32.264 1.00 89.25 164 PRO A O 1
ATOM 1371 N N . ALA A 1 165 ? 6.439 -0.369 -33.556 1.00 90.12 165 ALA A N 1
ATOM 1372 C CA . ALA A 1 165 ? 7.323 0.321 -34.490 1.00 90.12 165 ALA A CA 1
ATOM 1373 C C . ALA A 1 165 ? 8.035 1.492 -33.801 1.00 90.12 165 ALA A C 1
ATOM 1375 O O . ALA A 1 165 ? 9.262 1.642 -33.904 1.00 90.12 165 ALA A O 1
ATOM 1376 N N . LYS A 1 166 ? 7.293 2.278 -33.011 1.00 89.69 166 LYS A N 1
ATOM 1377 C CA . LYS A 1 166 ? 7.863 3.365 -32.201 1.00 89.69 166 LYS A CA 1
ATOM 1378 C C . LYS A 1 166 ? 8.867 2.839 -31.176 1.00 89.69 166 LYS A C 1
ATOM 1380 O O . LYS A 1 166 ? 9.949 3.418 -31.028 1.00 89.69 166 LYS A O 1
ATOM 1385 N N . ASN A 1 167 ? 8.552 1.728 -30.509 1.00 89.44 167 ASN A N 1
ATOM 1386 C CA . ASN A 1 167 ? 9.461 1.088 -29.560 1.00 89.44 167 ASN A CA 1
ATOM 1387 C C . ASN A 1 167 ? 10.737 0.583 -30.248 1.00 89.44 167 ASN A C 1
ATOM 1389 O O . ASN A 1 167 ? 11.841 0.887 -29.796 1.00 89.44 167 ASN A O 1
ATOM 1393 N N . ARG A 1 168 ? 10.616 -0.094 -31.400 1.00 89.19 168 ARG A N 1
ATOM 1394 C CA . ARG A 1 168 ? 11.767 -0.553 -32.197 1.00 89.19 168 ARG A CA 1
ATOM 1395 C C . ARG A 1 168 ? 12.679 0.610 -32.588 1.00 89.19 168 ARG A C 1
ATOM 1397 O O . ARG A 1 168 ? 13.891 0.535 -32.381 1.00 89.19 168 ARG A O 1
ATOM 1404 N N . LYS A 1 169 ? 12.114 1.716 -33.087 1.00 90.62 169 LYS A N 1
ATOM 1405 C CA . LYS A 1 169 ? 12.876 2.928 -33.439 1.00 90.62 169 LYS A CA 1
ATOM 1406 C C . LYS A 1 169 ? 13.603 3.514 -32.223 1.00 90.62 169 LYS A C 1
ATOM 1408 O O . LYS A 1 169 ? 14.775 3.886 -32.324 1.00 90.62 169 LYS A O 1
ATOM 1413 N N . HIS A 1 170 ? 12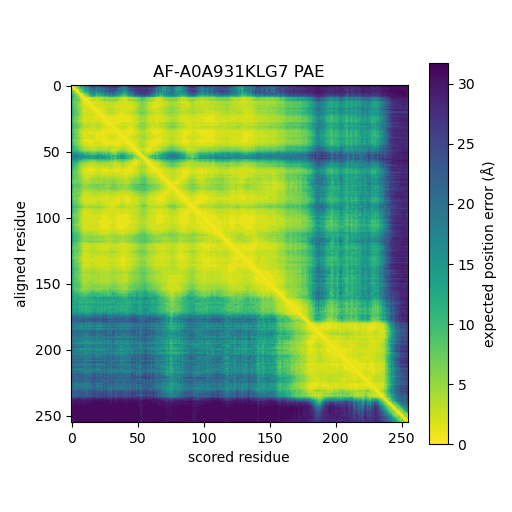.942 3.563 -31.065 1.00 87.94 170 HIS A N 1
ATOM 1414 C CA . HIS A 1 170 ? 13.547 4.020 -29.813 1.00 87.94 170 HIS A CA 1
ATOM 1415 C C . HIS A 1 170 ? 14.729 3.135 -29.380 1.00 87.94 170 HIS A C 1
ATOM 1417 O O . HIS A 1 170 ? 15.814 3.653 -29.100 1.00 87.94 170 HIS A O 1
ATOM 1423 N N . LEU A 1 171 ? 14.559 1.809 -29.402 1.00 87.12 171 LEU A N 1
ATOM 1424 C CA . LEU A 1 171 ? 15.604 0.846 -29.046 1.00 87.12 171 LEU A CA 1
ATOM 1425 C C . LEU A 1 171 ? 16.817 0.940 -29.978 1.00 87.12 171 LEU A C 1
ATOM 1427 O O . LEU A 1 171 ? 17.956 0.961 -29.509 1.00 87.12 171 LEU A O 1
ATOM 1431 N N . LEU A 1 172 ? 16.597 1.083 -31.289 1.00 86.88 172 LEU A N 1
ATOM 1432 C CA . LEU A 1 172 ? 17.675 1.299 -32.258 1.00 86.88 172 LEU A CA 1
ATOM 1433 C C . LEU A 1 172 ? 18.440 2.602 -31.975 1.00 86.88 172 LEU A C 1
ATOM 1435 O O . LEU A 1 172 ? 19.674 2.602 -31.972 1.00 86.88 172 LEU A O 1
ATOM 1439 N N . LYS A 1 173 ? 17.739 3.701 -31.659 1.00 85.25 173 LYS A N 1
ATOM 1440 C CA . LYS A 1 173 ? 18.364 4.979 -31.269 1.00 85.25 173 LYS A CA 1
ATOM 1441 C C . LYS A 1 173 ? 19.200 4.838 -29.992 1.00 85.25 173 LYS A C 1
ATOM 1443 O O . LYS A 1 173 ? 20.313 5.363 -29.929 1.00 85.25 173 LYS A O 1
ATOM 1448 N N . MET A 1 174 ? 18.701 4.115 -28.989 1.00 78.94 174 MET A N 1
ATOM 1449 C CA . MET A 1 174 ? 19.455 3.829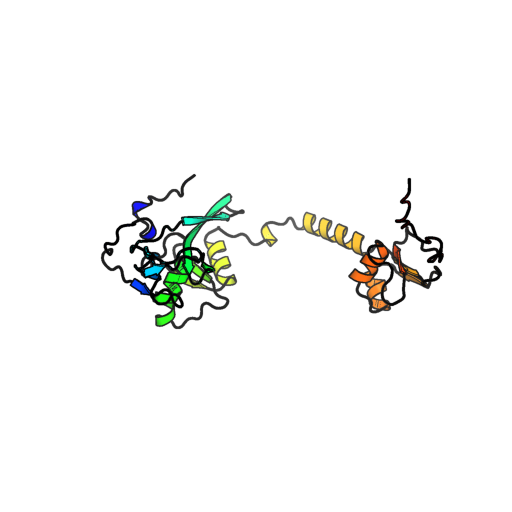 -27.764 1.00 78.94 174 MET A CA 1
ATOM 1450 C C . MET A 1 174 ? 20.692 2.967 -28.031 1.00 78.94 174 MET A C 1
ATOM 1452 O O . MET A 1 174 ? 21.776 3.278 -27.534 1.00 78.94 174 MET A O 1
ATOM 1456 N N . ASN A 1 175 ? 20.565 1.926 -28.855 1.00 77.94 175 ASN A N 1
ATOM 1457 C CA . ASN A 1 175 ? 21.685 1.067 -29.227 1.00 77.94 175 ASN A CA 1
ATOM 1458 C C . ASN A 1 175 ? 22.764 1.827 -30.006 1.00 77.94 175 ASN A C 1
ATOM 1460 O O . ASN A 1 175 ? 23.947 1.626 -29.736 1.00 77.94 175 ASN A O 1
ATOM 1464 N N . ARG A 1 176 ? 22.400 2.773 -30.885 1.00 75.38 176 ARG A N 1
ATOM 1465 C CA . ARG A 1 176 ? 23.380 3.658 -31.545 1.00 75.38 176 ARG A CA 1
ATOM 1466 C C . ARG A 1 176 ? 24.233 4.433 -30.539 1.00 75.38 176 ARG A C 1
ATOM 1468 O O . ARG A 1 176 ? 25.447 4.482 -30.700 1.00 75.38 176 ARG A O 1
ATOM 1475 N N . LYS A 1 177 ? 23.642 4.969 -29.462 1.00 68.81 177 LYS A N 1
ATOM 1476 C CA . LYS A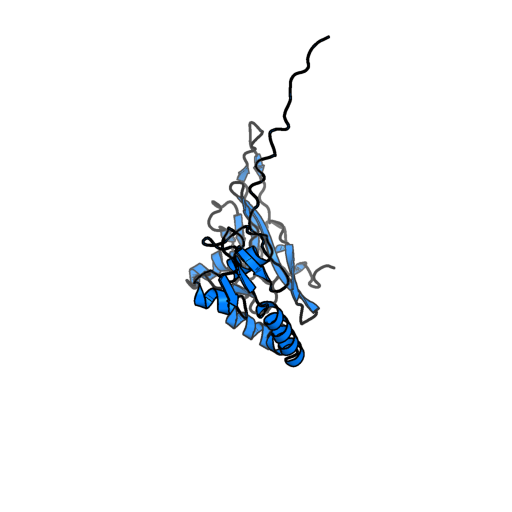 1 177 ? 24.404 5.661 -28.401 1.00 68.81 177 LYS A CA 1
ATOM 1477 C C . LYS A 1 177 ? 25.389 4.737 -27.670 1.00 68.81 177 LYS A C 1
ATOM 1479 O O . LYS A 1 177 ? 26.433 5.206 -27.225 1.00 68.81 177 LYS A O 1
ATOM 1484 N N . LYS A 1 178 ? 25.086 3.439 -27.564 1.00 68.00 178 LYS A N 1
ATOM 1485 C CA . LYS A 1 178 ? 25.974 2.427 -26.958 1.00 68.00 178 LYS A CA 1
ATOM 1486 C C . LYS A 1 178 ? 27.071 1.933 -27.911 1.00 68.00 178 LYS A C 1
ATOM 1488 O O . LYS A 1 178 ? 28.105 1.460 -27.448 1.00 68.00 178 LYS A O 1
ATOM 1493 N N . ARG A 1 179 ? 26.879 2.087 -29.226 1.00 78.19 179 ARG A N 1
ATOM 1494 C CA . ARG A 1 179 ? 27.852 1.764 -30.288 1.00 78.19 179 ARG A CA 1
ATOM 1495 C C . ARG A 1 179 ? 28.829 2.911 -30.593 1.00 78.19 179 ARG A C 1
ATOM 1497 O O . ARG A 1 179 ? 29.410 2.954 -31.670 1.00 78.19 179 ARG A O 1
ATOM 1504 N N . ARG A 1 180 ? 29.008 3.863 -29.671 1.00 85.94 180 ARG A N 1
ATOM 1505 C CA . ARG A 1 180 ? 30.031 4.907 -29.821 1.00 85.94 180 ARG A CA 1
ATOM 1506 C C . ARG A 1 180 ? 31.409 4.280 -29.661 1.00 85.94 180 ARG A C 1
ATOM 1508 O O . ARG A 1 180 ? 31.671 3.650 -28.634 1.00 85.94 180 ARG A O 1
ATOM 1515 N N . LYS A 1 181 ? 32.274 4.477 -30.656 1.00 92.94 181 LYS A N 1
ATOM 1516 C CA . LYS A 1 181 ? 33.658 4.020 -30.587 1.00 92.94 181 LYS A CA 1
ATOM 1517 C C . LYS A 1 181 ? 34.390 4.720 -29.444 1.00 92.94 181 LYS A C 1
ATOM 1519 O O . LYS A 1 181 ? 34.147 5.898 -29.158 1.00 92.94 181 LYS A O 1
ATOM 1524 N N . VAL A 1 182 ? 35.294 3.987 -28.809 1.00 94.19 182 VAL A N 1
ATOM 1525 C CA . VAL A 1 182 ? 36.117 4.486 -27.705 1.00 94.19 182 VAL A CA 1
ATOM 1526 C C . VAL A 1 182 ? 37.577 4.144 -27.928 1.00 94.19 182 VAL A C 1
ATOM 1528 O O . VAL A 1 182 ? 37.910 3.104 -28.490 1.00 94.19 182 VAL A O 1
ATOM 1531 N N . LYS A 1 183 ? 38.443 5.044 -27.488 1.00 96.06 183 LYS A N 1
ATOM 1532 C CA . LYS A 1 183 ? 39.893 4.946 -27.539 1.00 96.06 183 LYS A CA 1
ATOM 1533 C C . LYS A 1 183 ? 40.413 4.739 -26.117 1.00 96.06 183 LYS A C 1
ATOM 1535 O O . LYS A 1 183 ? 39.982 5.435 -25.195 1.00 96.06 183 LYS A O 1
ATOM 1540 N N . GLN A 1 184 ? 41.302 3.769 -25.954 1.00 95.62 184 GLN A N 1
ATOM 1541 C CA . GLN A 1 184 ? 42.003 3.458 -24.714 1.00 95.62 184 GLN A CA 1
ATOM 1542 C C . GLN A 1 184 ? 43.409 4.049 -24.781 1.00 95.62 184 GLN A C 1
ATOM 1544 O O . GLN A 1 184 ? 44.133 3.802 -25.743 1.00 95.62 184 GLN A O 1
ATOM 1549 N N . TYR A 1 185 ? 43.804 4.782 -23.750 1.00 95.62 185 TYR A N 1
ATOM 1550 C CA . TYR A 1 185 ? 45.098 5.441 -23.635 1.00 95.62 185 TYR A CA 1
ATOM 1551 C C . TYR A 1 185 ? 45.834 4.980 -22.379 1.00 95.62 185 TYR A C 1
ATOM 1553 O O . TYR A 1 185 ? 45.219 4.681 -21.348 1.00 95.62 185 TYR A O 1
ATOM 1561 N N . ARG A 1 186 ? 47.165 4.989 -22.459 1.00 93.56 186 ARG A N 1
ATOM 1562 C CA . ARG A 1 186 ? 48.046 5.020 -21.290 1.00 93.56 186 ARG A CA 1
ATOM 1563 C C . ARG A 1 186 ? 47.916 6.373 -20.579 1.00 93.56 186 ARG A C 1
ATOM 1565 O O . ARG A 1 186 ? 47.420 7.350 -21.143 1.00 93.56 186 ARG A O 1
ATOM 1572 N N . LEU A 1 187 ? 48.381 6.439 -19.332 1.00 91.50 187 LEU A N 1
ATOM 1573 C CA . LEU A 1 187 ? 48.328 7.665 -18.521 1.00 91.50 187 LEU A CA 1
ATOM 1574 C C . LEU A 1 187 ? 49.205 8.802 -19.077 1.00 91.50 187 LEU A C 1
ATOM 1576 O O . LEU A 1 187 ? 48.915 9.972 -18.847 1.00 91.50 187 LEU A O 1
ATOM 1580 N N . ASP A 1 188 ? 50.235 8.455 -19.846 1.00 89.19 188 ASP A N 1
ATOM 1581 C CA . ASP A 1 188 ? 51.129 9.382 -20.552 1.00 89.19 188 ASP A CA 1
ATOM 1582 C C . ASP A 1 188 ? 50.507 9.978 -21.833 1.00 89.19 188 ASP A C 1
ATOM 1584 O O . ASP A 1 188 ? 51.111 10.838 -22.464 1.00 89.19 188 ASP A O 1
ATOM 1588 N N . GLY A 1 189 ? 49.298 9.552 -22.220 1.00 88.62 189 GLY A N 1
ATOM 1589 C CA . GLY A 1 189 ? 48.627 10.018 -23.435 1.00 88.62 189 GLY A CA 1
ATOM 1590 C C . GLY A 1 189 ? 48.877 9.169 -24.680 1.00 88.62 189 GLY A C 1
ATOM 1591 O O . GLY A 1 189 ? 48.285 9.448 -25.722 1.00 88.62 189 GLY A O 1
ATOM 1592 N N . LYS A 1 190 ? 49.684 8.102 -24.610 1.00 92.62 190 LYS A N 1
ATOM 1593 C CA . LYS A 1 190 ? 49.874 7.202 -25.758 1.00 92.62 190 LYS A CA 1
ATOM 1594 C C . LYS A 1 190 ? 48.622 6.356 -25.998 1.00 92.62 190 LYS A C 1
ATOM 1596 O O . LYS A 1 190 ? 48.103 5.710 -25.082 1.00 92.62 190 LYS A O 1
ATOM 1601 N N . LEU A 1 191 ? 48.129 6.359 -27.237 1.00 94.69 191 LEU A N 1
ATOM 1602 C CA . LEU A 1 191 ? 46.987 5.542 -27.650 1.00 94.69 191 LEU A CA 1
ATOM 1603 C C . LEU A 1 191 ? 47.384 4.061 -27.649 1.00 94.69 191 LEU A C 1
ATOM 1605 O O . LEU A 1 191 ? 48.365 3.683 -28.276 1.00 94.69 191 LEU A O 1
ATOM 1609 N N . ILE A 1 192 ? 46.601 3.228 -26.964 1.00 95.12 192 ILE A N 1
ATOM 1610 C CA . ILE A 1 192 ? 46.793 1.773 -26.926 1.00 95.12 192 ILE A CA 1
ATOM 1611 C C . ILE A 1 192 ? 45.958 1.116 -28.019 1.00 95.12 192 ILE A C 1
ATOM 1613 O O . ILE A 1 192 ? 46.465 0.343 -28.825 1.00 95.12 192 ILE A O 1
ATOM 1617 N N . LYS A 1 193 ? 44.645 1.380 -28.018 1.00 95.06 193 LYS A N 1
ATOM 1618 C CA . LYS A 1 193 ? 43.706 0.703 -28.916 1.00 95.06 193 LYS A CA 1
ATOM 1619 C C . LYS A 1 193 ? 42.413 1.485 -29.095 1.00 95.06 193 LYS A C 1
ATOM 1621 O O . LYS A 1 193 ? 41.960 2.178 -28.185 1.00 95.06 193 LYS A O 1
ATOM 1626 N N . GLN A 1 194 ? 41.785 1.323 -30.255 1.00 95.44 194 GLN A N 1
ATOM 1627 C CA . GLN A 1 194 ? 40.428 1.785 -30.522 1.00 95.44 194 GLN A CA 1
ATOM 1628 C C . GLN A 1 194 ? 39.464 0.597 -30.584 1.00 95.44 194 GLN A C 1
ATOM 1630 O O . GLN A 1 194 ? 39.762 -0.440 -31.173 1.00 95.44 194 GLN A O 1
ATOM 1635 N N . PHE A 1 195 ? 38.293 0.763 -29.979 1.00 94.19 195 PHE A N 1
ATOM 1636 C CA . PHE A 1 195 ? 37.230 -0.231 -29.941 1.00 94.19 195 PHE A CA 1
ATOM 1637 C C . PHE A 1 195 ? 35.974 0.305 -30.628 1.00 94.19 195 PHE A C 1
ATOM 1639 O O . PHE A 1 195 ? 35.648 1.487 -30.478 1.00 94.19 195 PHE A O 1
ATOM 1646 N N . PRO A 1 196 ? 35.214 -0.557 -31.327 1.00 91.38 196 PRO A N 1
ATOM 1647 C CA . PRO A 1 196 ? 34.004 -0.143 -32.031 1.00 91.38 196 PRO A CA 1
ATOM 1648 C C . PRO A 1 196 ? 32.859 0.245 -31.080 1.00 91.38 196 PRO A C 1
ATOM 1650 O O . PRO A 1 196 ? 31.899 0.881 -31.500 1.00 91.38 196 PRO A O 1
ATOM 1653 N N . SER A 1 197 ? 32.931 -0.131 -29.798 1.00 92.31 197 SER A N 1
ATOM 1654 C CA . SER A 1 197 ? 31.951 0.257 -28.781 1.00 92.31 197 SER A CA 1
ATOM 1655 C C . SER A 1 197 ? 32.489 0.106 -27.357 1.00 92.31 197 SER A C 1
ATOM 1657 O O . SER A 1 197 ? 33.472 -0.600 -27.124 1.00 92.31 197 SER A O 1
ATOM 1659 N N . LEU A 1 198 ? 31.777 0.697 -26.392 1.00 91.00 198 LEU A N 1
ATOM 1660 C CA . LEU A 1 198 ? 31.991 0.481 -24.955 1.00 91.00 198 LEU A CA 1
ATOM 1661 C C . LEU A 1 198 ? 31.893 -1.002 -24.559 1.00 91.00 198 LEU A C 1
ATOM 1663 O O . LEU A 1 198 ? 32.639 -1.456 -23.697 1.00 91.00 198 LEU A O 1
ATOM 1667 N N . ILE A 1 199 ? 30.989 -1.758 -25.191 1.00 89.94 199 ILE A N 1
ATOM 1668 C CA . ILE A 1 199 ? 30.808 -3.191 -24.915 1.00 89.94 199 ILE A CA 1
ATOM 1669 C C . ILE A 1 199 ? 31.998 -3.991 -25.442 1.00 89.94 199 ILE A C 1
ATOM 1671 O O . ILE A 1 199 ? 32.535 -4.818 -24.717 1.00 89.94 199 ILE A O 1
ATOM 1675 N N . ALA A 1 200 ? 32.467 -3.704 -26.659 1.00 92.00 200 ALA A N 1
ATOM 1676 C CA . ALA A 1 200 ? 33.648 -4.366 -27.216 1.00 92.00 200 ALA A CA 1
ATOM 1677 C C . ALA A 1 200 ? 34.912 -4.088 -26.381 1.00 92.00 200 ALA A C 1
ATOM 1679 O O . ALA A 1 200 ? 35.708 -4.993 -26.140 1.00 92.00 200 ALA A O 1
ATOM 1680 N N . ALA A 1 201 ? 35.068 -2.852 -25.895 1.00 93.50 201 ALA A N 1
ATOM 1681 C CA . ALA A 1 201 ? 36.133 -2.492 -24.962 1.00 93.50 201 ALA A CA 1
ATOM 1682 C C . ALA A 1 201 ? 36.013 -3.254 -23.635 1.00 93.50 201 ALA A C 1
ATOM 1684 O O . ALA A 1 201 ? 36.999 -3.800 -23.142 1.00 93.50 201 ALA A O 1
ATOM 1685 N N . SER A 1 202 ? 34.802 -3.332 -23.081 1.00 94.56 202 SER A N 1
ATOM 1686 C CA . SER A 1 202 ? 34.526 -4.052 -21.838 1.00 94.56 202 SER A CA 1
ATOM 1687 C C . SER A 1 202 ? 34.833 -5.544 -21.952 1.00 94.56 202 SER A C 1
ATOM 1689 O O . SER A 1 202 ? 35.571 -6.065 -21.125 1.00 94.56 202 SER A O 1
ATOM 1691 N N . LEU A 1 203 ? 34.369 -6.207 -23.015 1.00 94.25 203 LEU A N 1
ATOM 1692 C CA . LEU A 1 203 ? 34.628 -7.629 -23.256 1.00 94.25 203 LEU A CA 1
ATOM 1693 C C . LEU A 1 203 ? 36.124 -7.934 -23.373 1.00 94.25 203 LEU A C 1
ATOM 1695 O O . LEU A 1 203 ? 36.580 -8.955 -22.872 1.00 94.25 203 LEU A O 1
ATOM 1699 N N . LYS A 1 204 ? 36.905 -7.047 -24.006 1.00 96.31 204 LYS A N 1
ATOM 1700 C CA . LYS A 1 204 ? 38.346 -7.276 -24.179 1.00 96.31 204 LYS A CA 1
ATOM 1701 C C . LYS A 1 204 ? 39.172 -6.961 -22.930 1.00 96.31 204 LYS A C 1
ATOM 1703 O O . LYS A 1 204 ? 40.245 -7.532 -22.776 1.00 96.31 204 LYS A O 1
ATOM 1708 N N . THR A 1 205 ? 38.716 -6.040 -22.081 1.00 93.50 205 THR A N 1
ATOM 1709 C CA . THR A 1 205 ? 39.493 -5.544 -20.928 1.00 93.50 205 THR A CA 1
ATOM 1710 C C . THR A 1 205 ? 38.978 -6.022 -19.572 1.00 93.50 205 THR A C 1
ATOM 1712 O O . THR A 1 205 ? 39.643 -5.800 -18.566 1.00 93.50 205 THR A O 1
ATOM 1715 N N . GLY A 1 206 ? 37.784 -6.618 -19.510 1.00 94.56 206 GLY A N 1
ATOM 1716 C CA . GLY A 1 206 ? 37.110 -6.982 -18.259 1.00 94.56 206 GLY A CA 1
ATOM 1717 C C . GLY A 1 206 ? 36.617 -5.784 -17.433 1.00 94.56 206 GLY A C 1
ATOM 1718 O O . GLY A 1 206 ? 36.077 -5.958 -16.343 1.00 94.56 206 GLY A O 1
ATOM 1719 N N . ILE A 1 207 ? 36.785 -4.550 -17.920 1.00 94.94 207 ILE A N 1
ATOM 1720 C CA . ILE A 1 207 ? 36.353 -3.333 -17.222 1.00 94.94 207 ILE A CA 1
ATOM 1721 C C . ILE A 1 207 ? 34.868 -3.101 -17.501 1.00 94.94 207 ILE A C 1
ATOM 1723 O O . ILE A 1 207 ? 34.412 -3.258 -18.633 1.00 94.94 207 ILE A O 1
ATOM 1727 N N . SER A 1 208 ? 34.094 -2.686 -16.494 1.00 94.19 208 SER A N 1
ATOM 1728 C CA . SER A 1 208 ? 32.660 -2.440 -16.678 1.00 94.19 208 SER A CA 1
ATOM 1729 C C . SER A 1 208 ? 32.397 -1.347 -17.736 1.00 94.19 208 SER A C 1
ATOM 1731 O O . SER A 1 208 ? 33.063 -0.303 -17.725 1.00 94.19 208 SER A O 1
ATOM 1733 N N . PRO A 1 209 ? 31.391 -1.509 -18.622 1.00 91.50 209 PRO A N 1
ATOM 1734 C CA . PRO A 1 209 ? 31.069 -0.495 -19.630 1.00 91.50 209 PRO A CA 1
ATOM 1735 C C . PRO A 1 209 ? 30.712 0.860 -19.006 1.00 91.50 209 PRO A C 1
ATOM 1737 O O . PRO A 1 209 ? 30.977 1.904 -19.599 1.00 91.50 209 PRO A O 1
ATOM 1740 N N . GLY A 1 210 ? 30.131 0.844 -17.799 1.00 92.88 210 GLY A N 1
ATOM 1741 C CA . GLY A 1 210 ? 29.809 2.040 -17.022 1.00 92.88 210 GLY A CA 1
ATOM 1742 C C . GLY A 1 210 ? 31.053 2.826 -16.609 1.00 92.88 210 GLY A C 1
ATOM 1743 O O . GLY A 1 210 ? 31.088 4.036 -16.816 1.00 92.88 210 GLY A O 1
ATOM 1744 N N . ASN A 1 211 ? 32.101 2.154 -16.123 1.00 94.50 211 ASN A N 1
ATOM 1745 C CA . ASN A 1 211 ? 33.351 2.813 -15.731 1.00 94.50 211 ASN A CA 1
ATOM 1746 C C . ASN A 1 211 ? 34.125 3.339 -16.941 1.00 94.50 211 ASN A C 1
ATOM 1748 O O . ASN A 1 211 ? 34.630 4.461 -16.903 1.00 94.50 211 ASN A O 1
ATOM 1752 N N . ILE A 1 212 ? 34.169 2.567 -18.033 1.00 94.44 212 ILE A N 1
ATOM 1753 C CA . ILE A 1 212 ? 34.744 3.027 -19.306 1.00 94.44 212 ILE A CA 1
ATOM 1754 C C . ILE A 1 212 ? 33.989 4.271 -19.793 1.00 94.44 212 ILE A C 1
ATOM 1756 O O . ILE A 1 212 ? 34.608 5.262 -20.170 1.00 94.44 212 ILE A O 1
ATOM 1760 N N . SER A 1 213 ? 32.653 4.249 -19.739 1.00 92.94 213 SER A N 1
ATOM 1761 C CA . SER A 1 213 ? 31.804 5.372 -20.141 1.00 92.94 213 SER A CA 1
ATOM 1762 C C . SER A 1 213 ? 32.021 6.602 -19.261 1.00 92.94 213 SER A C 1
ATOM 1764 O O . SER A 1 213 ? 32.211 7.694 -19.786 1.00 92.94 213 SER A O 1
ATOM 1766 N N . ALA A 1 214 ? 32.017 6.454 -17.935 1.00 93.31 214 ALA A N 1
ATOM 1767 C CA . ALA A 1 214 ? 32.261 7.556 -17.006 1.00 93.31 214 ALA A CA 1
ATOM 1768 C C . ALA A 1 214 ? 33.660 8.158 -17.205 1.00 93.31 214 ALA A C 1
ATOM 1770 O O . ALA A 1 214 ? 33.821 9.377 -17.157 1.00 93.31 214 ALA A O 1
ATOM 1771 N N . CYS A 1 215 ? 34.656 7.323 -17.517 1.00 93.75 215 CYS A N 1
ATOM 1772 C CA . CYS A 1 215 ? 35.984 7.790 -17.888 1.00 93.75 215 CYS A CA 1
ATOM 1773 C C . CYS A 1 215 ? 35.985 8.537 -19.233 1.00 93.75 215 CYS A C 1
ATOM 1775 O O . CYS A 1 215 ? 36.536 9.632 -19.326 1.00 93.75 215 CYS A O 1
ATOM 1777 N N . ALA A 1 216 ? 35.287 8.019 -20.248 1.00 92.25 216 ALA A N 1
ATOM 1778 C CA . ALA A 1 216 ? 35.135 8.658 -21.557 1.00 92.25 216 ALA A CA 1
ATOM 1779 C C . ALA A 1 216 ? 34.377 9.994 -21.516 1.00 92.25 216 ALA A C 1
ATOM 1781 O O . ALA A 1 216 ? 34.687 10.884 -22.303 1.00 92.25 216 ALA A O 1
ATOM 1782 N N . TYR A 1 217 ? 33.436 10.161 -20.581 1.00 90.94 217 TYR A N 1
ATOM 1783 C CA . TYR A 1 217 ? 32.767 11.436 -20.289 1.00 90.94 217 TYR A CA 1
ATOM 1784 C C . TYR A 1 217 ? 33.556 12.345 -19.339 1.00 90.94 217 TYR A C 1
ATOM 1786 O O . TYR A 1 217 ? 33.056 13.403 -18.974 1.00 90.94 217 TYR A O 1
ATOM 1794 N N . ARG A 1 218 ? 34.773 11.954 -18.935 1.00 92.12 218 ARG A N 1
ATOM 1795 C CA . ARG A 1 218 ? 35.642 12.707 -18.013 1.00 92.12 218 ARG A CA 1
ATOM 1796 C C . ARG A 1 218 ? 35.071 12.890 -16.598 1.00 92.12 218 ARG A C 1
ATOM 1798 O O . ARG A 1 218 ? 35.619 13.667 -15.827 1.00 92.12 218 ARG A O 1
ATOM 1805 N N . ILE A 1 219 ? 34.032 12.135 -16.241 1.00 93.75 219 ILE A N 1
ATOM 1806 C CA . ILE A 1 219 ? 33.513 12.042 -14.867 1.00 93.75 219 ILE A CA 1
ATOM 1807 C C . ILE A 1 219 ? 34.531 11.301 -13.992 1.00 93.75 219 ILE A C 1
ATOM 1809 O O . ILE A 1 219 ? 34.797 11.695 -12.863 1.00 93.75 219 ILE A O 1
ATOM 1813 N N . LEU A 1 220 ? 35.141 10.242 -14.538 1.00 91.56 220 LEU A N 1
ATOM 1814 C CA . LEU A 1 220 ? 36.291 9.571 -13.936 1.00 91.56 220 LEU A CA 1
ATOM 1815 C C . LEU A 1 220 ? 37.569 9.947 -14.684 1.00 91.56 220 LEU A C 1
ATOM 1817 O O . LEU A 1 220 ? 37.618 9.935 -15.915 1.00 91.56 220 LEU A O 1
ATOM 1821 N N . HIS A 1 221 ? 38.641 10.221 -13.946 1.00 90.12 221 HIS A N 1
ATOM 1822 C CA . HIS A 1 221 ? 39.927 10.540 -14.565 1.00 90.12 221 HIS A CA 1
ATOM 1823 C C . HIS A 1 221 ? 40.559 9.336 -15.269 1.00 90.12 221 HIS A C 1
ATOM 1825 O O . HIS A 1 221 ? 41.077 9.483 -16.372 1.00 90.12 221 HIS A O 1
ATOM 1831 N N . GLN A 1 222 ? 40.474 8.156 -14.654 1.00 93.25 222 GLN A N 1
ATOM 1832 C CA . GLN A 1 222 ? 40.970 6.889 -15.186 1.00 93.25 222 GLN A CA 1
ATOM 1833 C C . GLN A 1 222 ? 40.137 5.729 -14.637 1.00 93.25 222 GLN A C 1
ATOM 1835 O O . GLN A 1 222 ? 39.453 5.869 -13.622 1.00 93.25 222 GLN A O 1
ATOM 1840 N N . THR A 1 223 ? 40.231 4.562 -15.265 1.00 93.50 223 THR A N 1
ATOM 1841 C CA . THR A 1 223 ? 39.724 3.315 -14.689 1.00 93.50 223 THR A CA 1
ATOM 1842 C C . THR A 1 223 ? 40.686 2.172 -14.984 1.00 93.50 223 THR A C 1
ATOM 1844 O O . THR A 1 223 ? 41.174 2.043 -16.106 1.00 93.50 223 THR A O 1
ATOM 1847 N N . LYS A 1 224 ? 41.008 1.387 -13.945 1.00 91.88 224 LYS A N 1
ATOM 1848 C CA . LYS A 1 224 ? 41.959 0.259 -13.996 1.00 91.88 224 LYS A CA 1
ATOM 1849 C C . LYS A 1 224 ? 43.280 0.601 -14.716 1.00 91.88 224 LYS A C 1
ATOM 1851 O O . LYS A 1 224 ? 43.767 -0.180 -15.520 1.00 91.88 224 LYS A O 1
ATOM 1856 N N . GLY A 1 225 ? 43.832 1.787 -14.441 1.00 91.62 225 GLY A N 1
ATOM 1857 C CA . GLY A 1 225 ? 45.120 2.236 -14.991 1.00 91.62 225 GLY A CA 1
ATOM 1858 C C . GLY A 1 225 ? 45.080 2.800 -16.416 1.00 91.62 225 GLY A C 1
ATOM 1859 O O . GLY A 1 225 ? 46.128 3.139 -16.956 1.00 91.62 225 GLY A O 1
ATOM 1860 N N . PHE A 1 226 ? 43.896 2.945 -17.020 1.00 94.69 226 PHE A N 1
ATOM 1861 C CA . PHE A 1 226 ? 43.739 3.470 -18.378 1.00 94.69 226 PHE A CA 1
ATOM 1862 C C . PHE A 1 226 ? 42.844 4.706 -18.423 1.00 94.69 226 PHE A C 1
ATOM 1864 O O . PHE A 1 226 ? 41.883 4.833 -17.654 1.00 94.69 226 PHE A O 1
ATOM 1871 N N . VAL A 1 227 ? 43.121 5.585 -19.385 1.00 95.00 227 VAL A N 1
ATOM 1872 C CA . VAL A 1 227 ? 42.248 6.710 -19.730 1.00 95.00 227 VAL A CA 1
ATOM 1873 C C . VAL A 1 227 ? 41.446 6.344 -20.969 1.00 95.00 227 VAL A C 1
ATOM 1875 O O . VAL A 1 227 ? 41.985 5.852 -21.955 1.00 95.00 227 VAL A O 1
ATOM 1878 N N . TRP A 1 228 ? 40.143 6.590 -20.929 1.00 95.38 228 TRP A N 1
ATOM 1879 C CA . TRP A 1 228 ? 39.234 6.282 -22.027 1.00 95.38 228 TRP A CA 1
ATOM 1880 C C . TRP A 1 228 ? 38.661 7.570 -22.587 1.00 95.38 228 TRP A C 1
ATOM 1882 O O . TRP A 1 228 ? 38.322 8.467 -21.817 1.00 95.38 228 TRP A O 1
ATOM 1892 N N . ARG A 1 229 ? 38.545 7.678 -23.911 1.00 94.38 229 ARG A N 1
ATOM 1893 C CA . ARG A 1 229 ? 37.904 8.813 -24.594 1.00 94.38 229 ARG A CA 1
ATOM 1894 C C . ARG A 1 229 ? 37.037 8.331 -25.745 1.00 94.38 229 ARG A C 1
ATOM 1896 O O . ARG A 1 229 ? 37.276 7.264 -26.307 1.00 94.38 229 ARG A O 1
ATOM 1903 N N . PHE A 1 230 ? 36.007 9.098 -26.086 1.00 93.62 230 PHE A N 1
ATOM 1904 C CA . PHE A 1 230 ? 35.246 8.841 -27.308 1.00 93.62 230 PHE A CA 1
ATOM 1905 C C . PHE A 1 230 ? 36.089 9.179 -28.539 1.00 93.62 230 PHE A C 1
ATOM 1907 O O . PHE A 1 230 ? 37.052 9.925 -28.442 1.00 93.62 230 PHE A O 1
ATOM 1914 N N . GLU A 1 231 ? 35.725 8.639 -29.701 1.00 89.50 231 GLU A N 1
ATOM 1915 C CA . GLU A 1 231 ? 36.477 8.827 -30.953 1.00 89.50 231 GLU A CA 1
ATOM 1916 C C . GLU A 1 231 ? 36.823 10.291 -31.279 1.00 89.50 231 GLU A C 1
ATOM 1918 O O . GLU A 1 231 ? 37.922 10.547 -31.773 1.00 89.50 231 GLU A O 1
ATOM 1923 N N . SER A 1 232 ? 35.921 11.218 -30.940 1.00 86.12 232 SER A N 1
ATOM 1924 C CA . SER A 1 232 ? 36.041 12.666 -31.145 1.00 86.12 232 SER A CA 1
ATOM 1925 C C . SER A 1 232 ? 36.913 13.398 -30.117 1.00 86.12 232 SER A C 1
ATOM 1927 O O . SER A 1 232 ? 37.079 14.605 -30.230 1.00 86.12 232 SER A O 1
ATOM 1929 N N . ASP A 1 233 ? 37.416 12.717 -29.087 1.00 88.06 233 ASP A N 1
ATOM 1930 C CA . ASP A 1 233 ? 38.190 13.318 -27.999 1.00 88.06 233 ASP A CA 1
ATOM 1931 C C . ASP A 1 233 ? 39.565 12.635 -27.895 1.00 88.06 233 ASP A C 1
ATOM 1933 O O . ASP A 1 233 ? 39.672 11.408 -27.961 1.00 88.06 233 ASP A O 1
ATOM 1937 N N . SER A 1 234 ? 40.627 13.429 -27.752 1.00 86.12 234 SER A N 1
ATOM 1938 C CA . SER A 1 234 ? 42.003 12.939 -27.638 1.00 86.12 234 SER A CA 1
ATOM 1939 C C . SER A 1 234 ? 42.581 13.257 -26.262 1.00 86.12 234 SER A C 1
ATOM 1941 O O . SER A 1 234 ? 42.259 14.267 -25.638 1.00 86.12 234 SER A O 1
ATOM 1943 N N . TYR A 1 235 ? 43.437 12.368 -25.761 1.00 88.06 235 TYR A N 1
ATOM 1944 C CA . TYR A 1 235 ? 44.102 12.537 -24.476 1.00 88.06 235 TYR A CA 1
ATOM 1945 C C . TYR A 1 235 ? 45.609 12.662 -24.688 1.00 88.06 235 TYR A C 1
ATOM 1947 O O . TYR A 1 235 ? 46.227 11.737 -25.196 1.00 88.06 235 TYR A O 1
ATOM 1955 N N . LYS A 1 236 ? 46.189 13.802 -24.296 1.00 83.62 236 LYS A N 1
ATOM 1956 C CA . LYS A 1 236 ? 47.617 14.126 -24.474 1.00 83.62 236 LYS A CA 1
ATOM 1957 C C . LYS A 1 236 ? 48.461 13.886 -23.208 1.00 83.62 236 LYS A C 1
ATOM 1959 O O . LYS A 1 236 ? 49.531 14.459 -23.068 1.00 83.62 236 LYS A O 1
ATOM 1964 N N . GLY A 1 237 ? 47.961 13.069 -22.277 1.00 80.50 237 GLY A N 1
ATOM 1965 C CA . GLY A 1 237 ? 48.596 12.844 -20.976 1.00 80.50 237 GLY A CA 1
ATOM 1966 C C . GLY A 1 237 ? 48.245 13.925 -19.951 1.00 80.50 237 GLY A C 1
ATOM 1967 O O . GLY A 1 237 ? 47.674 14.968 -20.275 1.00 80.50 237 GLY A O 1
ATOM 1968 N N . ARG A 1 238 ? 48.531 13.660 -18.673 1.00 71.12 238 ARG A N 1
ATOM 1969 C CA . ARG A 1 238 ? 48.561 14.711 -17.647 1.00 71.12 238 ARG A CA 1
ATOM 1970 C C . ARG A 1 238 ? 49.930 15.377 -17.733 1.00 71.12 238 ARG A C 1
ATOM 1972 O O . ARG A 1 238 ? 50.916 14.776 -17.324 1.00 71.12 238 ARG A O 1
ATOM 1979 N N . ILE A 1 239 ? 49.989 16.607 -18.240 1.00 53.28 239 ILE A N 1
ATOM 1980 C CA . ILE A 1 239 ? 51.136 17.472 -17.960 1.00 53.28 239 ILE A CA 1
ATOM 1981 C C . ILE A 1 239 ? 51.115 17.667 -16.441 1.00 53.28 239 ILE A C 1
ATOM 1983 O O . ILE A 1 239 ? 50.129 18.173 -15.900 1.00 53.28 239 ILE A O 1
ATOM 1987 N N . ASN A 1 240 ? 52.139 17.175 -15.741 1.00 46.50 240 ASN A N 1
ATOM 1988 C CA . ASN A 1 240 ? 52.349 17.478 -14.329 1.00 46.50 240 ASN A CA 1
ATOM 1989 C C . ASN A 1 240 ? 52.730 18.955 -14.224 1.00 46.50 240 ASN A C 1
ATOM 1991 O O . ASN A 1 240 ? 53.889 19.286 -13.997 1.00 46.50 240 ASN A O 1
ATOM 1995 N N . ASP A 1 241 ? 51.762 19.850 -14.383 1.00 42.03 241 ASP A N 1
ATOM 1996 C CA . ASP A 1 241 ? 51.956 21.229 -13.980 1.00 42.03 241 ASP A CA 1
ATOM 1997 C C . ASP A 1 241 ? 51.785 21.291 -12.459 1.00 42.03 241 ASP A C 1
ATOM 1999 O O . ASP A 1 241 ? 50.734 21.626 -11.911 1.00 42.03 241 ASP A O 1
ATOM 2003 N N . ARG A 1 242 ? 52.835 20.872 -11.742 1.00 41.84 242 ARG A N 1
ATOM 2004 C CA . ARG A 1 242 ? 53.013 21.210 -10.328 1.00 41.84 242 ARG A CA 1
ATOM 2005 C C . ARG A 1 242 ? 53.423 22.686 -10.229 1.00 41.84 242 ARG A C 1
ATOM 2007 O O . ARG A 1 242 ? 54.476 23.005 -9.695 1.00 41.84 242 ARG A O 1
ATOM 2014 N N . ARG A 1 243 ? 52.572 23.590 -10.714 1.00 42.88 243 ARG A N 1
ATOM 2015 C CA . ARG A 1 243 ? 52.564 25.012 -10.351 1.00 42.88 243 ARG A CA 1
ATOM 2016 C C . ARG A 1 243 ? 51.139 25.452 -10.042 1.00 42.88 243 ARG A C 1
ATOM 2018 O O . ARG A 1 243 ? 50.512 26.233 -10.741 1.00 42.88 243 ARG A O 1
ATOM 2025 N N . ARG A 1 244 ? 50.640 24.954 -8.914 1.00 41.41 244 ARG A N 1
ATOM 2026 C CA . ARG A 1 244 ? 49.747 25.718 -8.037 1.00 41.41 244 ARG A CA 1
ATOM 2027 C C . ARG A 1 244 ? 50.281 25.598 -6.617 1.00 41.41 244 ARG A C 1
ATOM 2029 O O . ARG A 1 244 ? 49.771 24.852 -5.788 1.00 41.41 244 ARG A O 1
ATOM 2036 N N . THR A 1 245 ? 51.379 26.302 -6.366 1.00 36.69 245 THR A N 1
ATOM 2037 C CA . THR A 1 245 ? 51.759 26.717 -5.018 1.00 36.69 245 THR A CA 1
ATOM 2038 C C . THR A 1 245 ? 50.702 27.693 -4.508 1.00 36.69 245 THR A C 1
ATOM 2040 O O . THR A 1 245 ? 50.515 28.759 -5.079 1.00 36.69 245 THR A O 1
ATOM 2043 N N . ARG A 1 246 ? 49.985 27.251 -3.470 1.00 37.66 246 ARG A N 1
ATOM 2044 C CA . ARG A 1 246 ? 49.437 28.019 -2.340 1.00 37.66 246 ARG A CA 1
ATOM 2045 C C . ARG A 1 246 ? 48.934 29.441 -2.653 1.00 37.66 246 ARG A C 1
ATOM 2047 O O . ARG A 1 246 ? 49.704 30.390 -2.700 1.00 37.66 246 ARG A O 1
ATOM 2054 N N . HIS A 1 247 ? 47.615 29.599 -2.711 1.00 42.97 247 HIS A N 1
ATOM 2055 C CA . HIS A 1 247 ? 46.975 30.783 -2.138 1.00 42.97 247 HIS A CA 1
ATOM 2056 C C . HIS A 1 247 ? 46.402 30.373 -0.787 1.00 42.97 247 HIS A C 1
ATOM 2058 O O . HIS A 1 247 ? 45.485 29.560 -0.727 1.00 42.97 247 HIS A O 1
ATOM 2064 N N . ASN A 1 248 ? 47.050 30.862 0.263 1.00 37.12 248 ASN A N 1
ATOM 2065 C CA . ASN A 1 248 ? 46.489 31.164 1.573 1.00 37.12 248 ASN A CA 1
ATOM 2066 C C . ASN A 1 248 ? 47.588 31.942 2.298 1.00 37.12 248 ASN A C 1
ATOM 2068 O O . ASN A 1 248 ? 48.495 31.341 2.871 1.00 37.12 248 ASN A O 1
ATOM 2072 N N . ASP A 1 249 ? 47.525 33.264 2.191 1.00 39.12 249 ASP A N 1
ATOM 2073 C CA . ASP A 1 249 ? 48.229 34.187 3.075 1.00 39.12 249 ASP A CA 1
ATOM 2074 C C . ASP A 1 249 ? 47.199 34.727 4.077 1.00 39.12 249 ASP A C 1
ATOM 2076 O O . ASP A 1 249 ? 46.259 35.414 3.666 1.00 39.12 249 ASP A O 1
ATOM 2080 N N . PRO A 1 250 ? 47.294 34.357 5.366 1.00 43.78 250 PRO A N 1
ATOM 2081 C CA . PRO A 1 250 ? 46.543 34.992 6.426 1.00 43.78 250 PRO A CA 1
ATOM 2082 C C . PRO A 1 250 ? 47.504 35.616 7.446 1.00 43.78 250 PRO A C 1
ATOM 2084 O O . PRO A 1 250 ? 47.566 35.153 8.581 1.00 43.78 250 PRO A O 1
ATOM 2087 N N . SER A 1 251 ? 48.251 36.661 7.080 1.00 36.22 251 SER A N 1
ATOM 2088 C CA . SER A 1 251 ? 48.877 37.537 8.082 1.00 36.22 251 SER A CA 1
ATOM 2089 C C . SER A 1 251 ? 49.407 38.852 7.504 1.00 36.22 251 SER A C 1
ATOM 2091 O O . SER A 1 251 ? 50.602 39.001 7.280 1.00 36.22 251 SER A O 1
ATOM 2093 N N . GLN A 1 252 ? 48.531 39.852 7.402 1.00 35.34 252 GLN A N 1
ATOM 2094 C CA . GLN A 1 252 ? 48.901 41.244 7.672 1.00 35.34 252 GLN A CA 1
ATOM 2095 C C . GLN A 1 252 ? 47.883 41.853 8.653 1.00 35.34 252 GLN A C 1
ATOM 2097 O O . GLN A 1 252 ? 46.893 42.469 8.275 1.00 35.34 252 GLN A O 1
ATOM 2102 N N . LYS A 1 253 ? 48.129 41.614 9.950 1.00 38.31 253 LYS A N 1
ATOM 2103 C CA . LYS A 1 253 ? 48.207 42.708 10.936 1.00 38.31 253 LYS A CA 1
ATOM 2104 C C . LYS A 1 253 ? 49.561 43.386 10.645 1.00 38.31 253 LYS A C 1
ATOM 2106 O O . LYS A 1 253 ? 50.504 42.666 10.336 1.00 38.31 253 LYS A O 1
ATOM 2111 N N . VAL A 1 254 ? 49.748 44.699 10.647 1.00 39.75 254 VAL A N 1
ATOM 2112 C CA . VAL A 1 254 ? 49.612 45.649 11.758 1.00 39.75 254 VAL A CA 1
ATOM 2113 C C . VAL A 1 254 ? 49.697 47.059 11.155 1.00 39.75 254 VAL A C 1
ATOM 2115 O O . VAL A 1 254 ? 50.600 47.295 10.355 1.00 39.75 254 VAL A O 1
ATOM 2118 N N . ALA A 1 255 ? 48.803 47.960 11.562 1.00 37.44 255 ALA A N 1
ATOM 2119 C CA . ALA A 1 255 ? 49.073 49.329 12.029 1.00 37.44 255 ALA A CA 1
ATOM 2120 C C . ALA A 1 255 ? 47.731 49.963 12.409 1.00 37.44 255 ALA A C 1
ATOM 2122 O O . ALA A 1 255 ? 46.839 50.000 11.533 1.00 37.44 255 ALA A O 1
#

Mean predicted aligned error: 11.56 Å

Nearest PDB structures (foldseek):
  1u3e-assembly1_M  TM=5.224E-01  e=8.310E-11  Okubovirus SPO1

pLDDT: mean 87.97, std 15.54, range [35.34, 98.69]

Solvent-accessible surface area (backbone atoms only — not comparable to full-atom values): 15186 Å² total; per-residue (Å²): 136,79,77,96,62,73,60,86,76,42,58,43,67,60,59,65,87,70,77,57,93,89,60,47,78,41,58,44,88,94,45,89,68,41,31,32,40,22,49,52,38,33,42,33,37,48,61,43,80,43,81,43,99,87,46,100,61,55,47,76,45,74,62,44,49,48,73,59,47,79,46,77,43,78,36,81,82,75,70,46,71,47,50,34,36,31,38,66,54,73,56,93,97,41,80,45,72,53,48,33,51,55,53,30,38,57,68,63,44,26,76,74,69,67,59,74,64,77,92,41,42,73,46,36,74,83,68,44,40,69,54,31,34,61,93,33,55,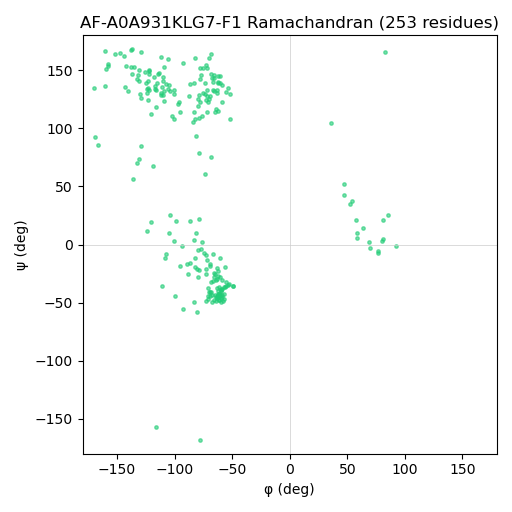48,78,39,43,74,67,57,51,49,50,55,29,37,78,68,67,63,47,78,64,68,76,83,74,50,59,65,67,62,50,50,54,50,51,53,56,53,48,54,68,53,49,44,36,30,34,38,21,41,65,75,24,50,77,75,49,77,30,70,13,40,60,58,43,17,74,76,67,74,47,54,46,65,55,50,47,35,13,37,71,62,77,28,84,54,51,98,79,29,29,34,24,37,74,94,50,86,61,81,34,74,79,83,74,88,76,77,80,78,92,81,86,90,81,82,82,86,135

Foldseek 3Di:
DDDPDDPVPQVQSDKDPDADVVKDWDDQPPQPRQWIAILSLWIKGDWDWDDDPPDPGTDTDHIITFHKDKDWDQLPQVRHTQIFIWTWDDGPNDIDIDTSLVSSCVGPPCVVVVDDLPQWDWDFQVSRNSRNRNVRIDIGHPVVVQVVCVVVVSDDDVVVVDDPVVVVVVVVVVVVVQQFKKWKAAQQQHTDDIDRGLVRVCVVPVDDSVQLVCQQVVVDVADPRIHMHTPPDGDNHDPPPPPPPDDDDDDDDDD

Radius of gyration: 31.57 Å; Cα contacts (8 Å, |Δi|>4): 384; chains: 1; bounding box: 78×68×69 Å